Protein AF-0000000084685156 (afdb_homodimer)

Nearest PDB structures (foldseek):
  1cno-assembly1_A  TM=8.140E-01  e=7.158E-06  Marinobacter nauticus
  2zzs-assembly1_A  TM=8.174E-01  e=6.735E-06  Vibrio parahaemolyticus RIMD 2210633
  4o1w-assembly2_B  TM=8.621E-01  e=1.899E-05  Colwellia psychrerythraea 34H
  8uf3-assembly2_B  TM=7.685E-01  e=2.177E-04  Neisseria gonorrhoeae F62
  3vrd-assembly1_A  TM=8.535E-01  e=5.515E-03  Thermochromatium tepidum

Sequence (210 aa):
MKRLLVSLLVLGMAFSVTANAAGDVAAGTIKGQTCLGCHGVENYNNAYPTYHVPRLGGQHAGYLVTAMKAYKNGTRTHATMHGNVADLSEQDMQDIAAYFEQDGKMKRLLVSLLVLGMAFSVTANAAGDVAAGTIKGQTCLGCHGVENYNNAYPTYHVPRLGGQHAGYLVTAMKAYKNGTRTHATMHGNVADLSEQDMQDIAAYFEQDGK

pLDDT: mean 83.8, std 18.33, range [43.16, 98.38]

Radius of gyration: 25.95 Å; Cα contacts (8 Å, |Δi|>4): 256; chains: 2; bounding box: 37×85×117 Å

InterPro domains:
  IPR009056 Cytochrome c-like domain [PF00034] (34-100)
  IPR009056 Cytochrome c-like domain [PS51007] (23-104)
  IPR036909 Cytochrome c-like domain superfamily [G3DSA:1.10.760.10] (26-103)
  IPR036909 Cytochrome c-like domain superfamily [SSF46626] (15-101)
  IPR050597 Cytochrome c Oxidase Subunit [PTHR33751] (9-102)

Secondary structure (DSSP, 8-state):
------------------------HHHHHHHHHHHHHHHTSTT-B-SSS--BPPP-TT--HHHHHHHHHHHHHTSS--HHHHHHHTT--HHHHHHHHHHHHHHT-/------------------------HHHHHHHHHHHHHHHTSTT-EETTTTEEPPP-TT--HHHHHHHHHHHHHTSS--HHHHHHHTT--HHHHHHHHHHHHHHT-

Structure (mmCIF, N/CA/C/O backbone):
data_AF-0000000084685156-model_v1
#
loop_
_entity.id
_entity.type
_entity.pdbx_description
1 polymer 'Periplasmic cytochrome type-c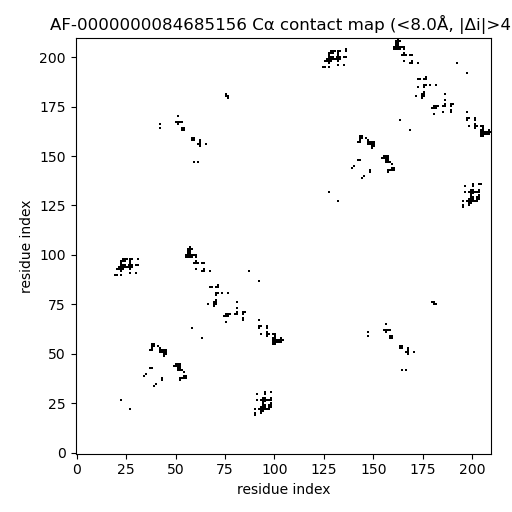 oxidoreductase signal peptide protein'
#
loop_
_atom_site.group_PDB
_atom_site.id
_atom_site.type_symbol
_atom_site.label_atom_id
_atom_site.label_alt_id
_atom_site.label_comp_id
_atom_site.label_asym_id
_atom_site.label_entity_id
_atom_site.label_seq_id
_atom_site.pdbx_PDB_ins_code
_atom_site.Cartn_x
_atom_site.Cartn_y
_atom_site.Cartn_z
_atom_site.occupancy
_atom_site.B_iso_or_equiv
_atom_site.auth_seq_id
_atom_site.auth_comp_id
_atom_site.auth_asym_id
_atom_site.auth_atom_id
_atom_site.pdbx_PDB_model_num
ATOM 1 N 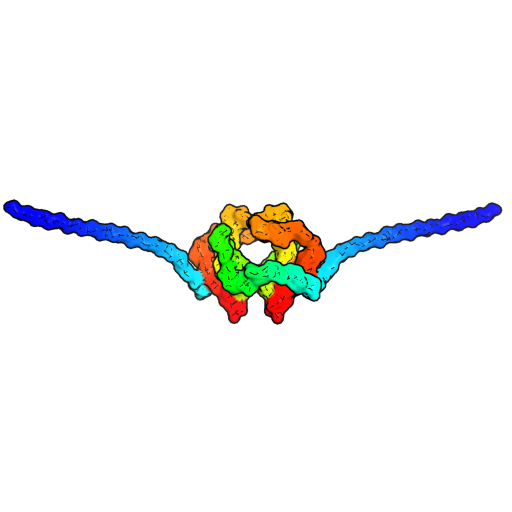N . MET A 1 1 ? 20.109 -42.906 -58.531 1 45.97 1 MET A N 1
ATOM 2 C CA . MET A 1 1 ? 20.469 -41.938 -57.5 1 45.97 1 MET A CA 1
ATOM 3 C C . MET A 1 1 ? 19.25 -41.531 -56.688 1 45.97 1 MET A C 1
ATOM 5 O O . MET A 1 1 ? 18.297 -40.969 -57.219 1 45.97 1 MET A O 1
ATOM 9 N N . LYS A 1 2 ? 18.828 -42.469 -55.719 1 59.66 2 LYS A N 1
ATOM 10 C CA . LYS A 1 2 ? 17.703 -42.281 -54.812 1 59.66 2 LYS A CA 1
ATOM 11 C C . LYS A 1 2 ? 17.859 -41 -54.031 1 59.66 2 LYS A C 1
ATOM 13 O O . LYS A 1 2 ? 18.891 -40.781 -53.375 1 59.66 2 LYS A O 1
ATOM 18 N N . ARG A 1 3 ? 17.328 -39.875 -54.438 1 58.62 3 ARG A N 1
ATOM 19 C CA . ARG A 1 3 ? 17.266 -38.594 -53.719 1 58.62 3 ARG A CA 1
ATOM 20 C C . ARG A 1 3 ? 16.734 -38.812 -52.312 1 58.62 3 ARG A C 1
ATOM 22 O O . ARG A 1 3 ? 15.633 -39.344 -52.125 1 58.62 3 ARG A O 1
ATOM 29 N N . LEU A 1 4 ? 17.609 -39.094 -51.375 1 55.34 4 LEU A N 1
ATOM 30 C CA . LEU A 1 4 ? 17.297 -39.062 -49.938 1 55.34 4 LEU A CA 1
ATOM 31 C C . LEU A 1 4 ? 16.641 -37.75 -49.562 1 55.34 4 LEU A C 1
ATOM 33 O O . LEU A 1 4 ? 17.234 -36.688 -49.75 1 55.34 4 LEU A O 1
ATOM 37 N N . LEU A 1 5 ? 15.359 -37.594 -49.625 1 56.09 5 LEU A N 1
ATOM 38 C CA . LEU A 1 5 ? 14.633 -36.438 -49.094 1 56.09 5 LEU A CA 1
ATOM 39 C C . LEU A 1 5 ? 14.922 -36.25 -47.625 1 56.09 5 LEU A C 1
ATOM 41 O O . LEU A 1 5 ? 14.648 -37.156 -46.812 1 56.09 5 LEU A O 1
ATOM 45 N N . VAL A 1 6 ? 15.977 -35.562 -47.188 1 56.22 6 VAL A N 1
ATOM 46 C CA . VAL A 1 6 ? 16.25 -35.125 -45.812 1 56.22 6 VAL A CA 1
ATOM 47 C C . VAL A 1 6 ? 15.062 -34.344 -45.281 1 56.22 6 VAL A C 1
ATOM 49 O O . VAL A 1 6 ? 14.672 -33.312 -45.844 1 56.22 6 VAL A O 1
ATOM 52 N N . SER A 1 7 ? 14.094 -35 -44.656 1 56.69 7 SER A N 1
ATOM 53 C CA . SER A 1 7 ? 13.047 -34.312 -43.906 1 56.69 7 SER A CA 1
ATOM 54 C C . SER A 1 7 ? 13.633 -33.406 -42.844 1 56.69 7 SER A C 1
ATOM 56 O O . SER A 1 7 ? 14.312 -33.875 -41.938 1 56.69 7 SER A O 1
ATOM 58 N N . LEU A 1 8 ? 13.945 -32.219 -43.156 1 53.84 8 LEU A N 1
ATOM 59 C CA . LEU A 1 8 ? 14.289 -31.188 -42.188 1 53.84 8 LEU A CA 1
ATOM 60 C C . LEU A 1 8 ? 13.211 -31.094 -41.094 1 53.84 8 LEU A C 1
ATOM 62 O O . LEU A 1 8 ? 12.078 -30.688 -41.375 1 53.84 8 LEU A O 1
ATOM 66 N N . LEU A 1 9 ? 13.234 -31.953 -40.125 1 51.5 9 LEU A N 1
ATOM 67 C CA . LEU A 1 9 ? 12.414 -31.797 -38.938 1 51.5 9 LEU A CA 1
ATOM 68 C C . LEU A 1 9 ? 12.688 -30.469 -38.25 1 51.5 9 LEU A C 1
ATOM 70 O O . LEU A 1 9 ? 13.781 -30.234 -37.75 1 51.5 9 LEU A O 1
ATOM 74 N N . VAL A 1 10 ? 12.078 -29.359 -38.719 1 52 10 VAL A N 1
ATOM 75 C CA . VAL A 1 10 ? 12.078 -28.078 -38 1 52 10 VAL A CA 1
ATOM 76 C C . VAL A 1 10 ? 11.531 -28.281 -36.594 1 52 10 VAL A C 1
ATOM 78 O O . VAL A 1 10 ? 10.352 -28.578 -36.406 1 52 10 VAL A O 1
ATOM 81 N N . LEU A 1 11 ? 12.336 -28.672 -35.625 1 50.44 11 LEU A N 1
ATOM 82 C CA . LEU A 1 11 ? 12 -28.625 -34.219 1 50.44 11 LEU A CA 1
ATOM 83 C C . LEU A 1 11 ? 11.578 -27.219 -33.812 1 50.44 11 LEU A C 1
ATOM 85 O O . LEU A 1 11 ? 12.414 -26.312 -33.75 1 50.44 11 LEU A O 1
ATOM 89 N N . GLY A 1 12 ? 10.383 -26.75 -34.156 1 47.69 12 GLY A N 1
ATOM 90 C CA . GLY A 1 12 ? 9.844 -25.516 -33.625 1 47.69 12 GLY A CA 1
ATOM 91 C C . GLY A 1 12 ? 9.969 -25.406 -32.094 1 47.69 12 GLY A C 1
ATOM 92 O O . GLY A 1 12 ? 9.398 -26.219 -31.375 1 47.69 12 GLY A O 1
ATOM 93 N N . MET A 1 13 ? 11.008 -24.953 -31.594 1 47.53 13 MET A N 1
ATOM 94 C CA . MET A 1 13 ? 11.086 -24.578 -30.172 1 47.53 13 MET A CA 1
ATOM 95 C C . MET A 1 13 ? 9.922 -23.656 -29.797 1 47.53 13 MET A C 1
ATOM 97 O O . MET A 1 13 ? 9.812 -22.547 -30.312 1 47.53 13 MET A O 1
ATOM 101 N N . ALA A 1 14 ? 8.766 -24.172 -29.484 1 46.81 14 ALA A N 1
ATOM 102 C CA . ALA A 1 14 ? 7.703 -23.375 -28.875 1 46.81 14 ALA A CA 1
ATOM 103 C C . ALA A 1 14 ? 8.234 -22.547 -27.703 1 46.81 14 ALA A C 1
ATOM 105 O O . ALA A 1 14 ? 8.664 -23.094 -26.688 1 46.81 14 ALA A O 1
ATOM 106 N N . PHE A 1 15 ? 8.82 -21.453 -27.984 1 46.81 15 PHE A N 1
ATOM 107 C CA . PHE A 1 15 ? 9.023 -20.484 -26.906 1 46.81 15 PHE A CA 1
ATOM 108 C C . PHE A 1 15 ? 7.773 -20.344 -26.047 1 46.81 15 PHE A C 1
ATOM 110 O O . PHE A 1 15 ? 6.766 -19.797 -26.5 1 46.81 15 PHE A O 1
ATOM 117 N N . SER A 1 16 ? 7.453 -21.266 -25.203 1 43.16 16 SER A N 1
ATOM 118 C CA . SER A 1 16 ? 6.434 -21 -24.188 1 43.16 16 SER A CA 1
ATOM 119 C C . SER A 1 16 ? 6.621 -19.625 -23.562 1 43.16 16 SER A C 1
ATOM 121 O O . SER A 1 16 ? 7.547 -19.422 -22.781 1 43.16 16 SER A O 1
ATOM 123 N N . VAL A 1 17 ? 6.43 -18.594 -24.328 1 43.31 17 VAL A N 1
ATOM 124 C CA . VAL A 1 17 ? 6.316 -17.344 -23.594 1 43.31 17 VAL A CA 1
ATOM 125 C C . VAL A 1 17 ? 5.52 -17.547 -22.312 1 43.31 17 VAL A C 1
ATOM 127 O O . VAL A 1 17 ? 4.398 -18.062 -22.344 1 43.31 17 VAL A O 1
ATOM 130 N N . THR A 1 18 ? 6.086 -18.094 -21.266 1 45.31 18 THR A N 1
ATOM 131 C CA . THR A 1 18 ? 5.43 -18.094 -19.969 1 45.31 18 THR A CA 1
ATOM 132 C C . THR A 1 18 ? 4.617 -16.828 -19.766 1 45.31 18 THR A C 1
ATOM 134 O O . THR A 1 18 ? 5.18 -15.734 -19.625 1 45.31 18 THR A O 1
ATOM 137 N N . ALA A 1 19 ? 3.719 -16.5 -20.641 1 46.16 19 ALA A N 1
ATOM 138 C CA . ALA A 1 19 ? 2.756 -15.445 -20.328 1 46.16 19 ALA A CA 1
ATOM 139 C C . ALA A 1 19 ? 2.424 -15.43 -18.828 1 46.16 19 ALA A C 1
ATOM 141 O O . ALA A 1 19 ? 2.111 -16.469 -18.25 1 46.16 19 ALA A O 1
ATOM 142 N N . ASN A 1 20 ? 3.143 -14.633 -18.031 1 52.97 20 ASN A N 1
ATOM 143 C CA . ASN A 1 20 ? 2.631 -14.492 -16.672 1 52.97 20 ASN A CA 1
ATOM 144 C C . ASN A 1 20 ? 1.12 -14.703 -16.625 1 52.97 20 ASN A C 1
ATOM 146 O O . ASN A 1 20 ? 0.364 -13.969 -17.266 1 52.97 20 ASN A O 1
ATOM 150 N N . ALA A 1 21 ? 0.642 -15.961 -16.562 1 64.25 21 ALA A N 1
ATOM 151 C CA . ALA A 1 21 ? -0.754 -16.391 -16.531 1 64.25 21 ALA A CA 1
ATOM 152 C C . ALA A 1 21 ? -1.569 -15.516 -15.578 1 64.25 21 ALA A C 1
ATOM 154 O O . ALA A 1 21 ? -1.049 -15.031 -14.57 1 64.25 21 ALA A O 1
ATOM 155 N N . ALA A 1 22 ? -2.654 -14.984 -16.047 1 82.38 22 ALA A N 1
ATOM 156 C CA . ALA A 1 22 ? -3.621 -14.273 -15.203 1 82.38 22 ALA A CA 1
ATOM 157 C C . ALA A 1 22 ? -3.84 -15 -13.883 1 82.38 22 ALA A C 1
ATOM 159 O O . ALA A 1 22 ? -3.754 -16.234 -13.82 1 82.38 22 ALA A O 1
ATOM 160 N N . GLY A 1 23 ? -3.871 -14.336 -12.836 1 92.38 23 GLY A N 1
ATOM 161 C CA . GLY A 1 23 ? -4.094 -14.906 -11.523 1 92.38 23 GLY A CA 1
ATOM 162 C C . GLY A 1 23 ? -5.367 -15.727 -11.438 1 92.38 23 GLY A C 1
ATOM 163 O O . GLY A 1 23 ? -6.387 -15.367 -12.031 1 92.38 23 GLY A O 1
ATOM 164 N N . ASP A 1 24 ? -5.297 -16.828 -10.773 1 95.38 24 ASP A N 1
ATOM 165 C CA . ASP A 1 24 ? -6.438 -17.672 -10.438 1 95.38 24 ASP A CA 1
ATOM 166 C C . ASP A 1 24 ? -7.02 -17.297 -9.078 1 95.38 24 ASP A C 1
ATOM 168 O O . ASP A 1 24 ? -6.438 -17.625 -8.039 1 95.38 24 ASP A O 1
ATOM 172 N N . VAL A 1 25 ? -8.211 -16.766 -9.047 1 95.31 25 VAL A N 1
ATOM 173 C CA . VAL A 1 25 ? -8.828 -16.25 -7.836 1 95.31 25 VAL A CA 1
ATOM 174 C C . VAL A 1 25 ? -9.062 -17.391 -6.844 1 95.31 25 VAL A C 1
ATOM 176 O O . VAL A 1 25 ? -8.836 -17.234 -5.641 1 95.31 25 VAL A O 1
ATOM 179 N N . ALA A 1 26 ? -9.516 -18.531 -7.336 1 94.81 26 ALA A N 1
ATOM 180 C CA . ALA A 1 26 ? -9.781 -19.656 -6.453 1 94.81 26 ALA A CA 1
ATOM 181 C C . ALA A 1 26 ? -8.508 -20.125 -5.762 1 94.81 26 ALA A C 1
ATOM 183 O O . ALA A 1 26 ? -8.5 -20.359 -4.551 1 94.81 26 ALA A O 1
ATOM 184 N N . ALA A 1 27 ? -7.453 -20.25 -6.43 1 95.12 27 ALA A N 1
ATOM 185 C CA . ALA A 1 27 ? -6.164 -20.625 -5.855 1 95.12 27 ALA A CA 1
ATOM 186 C C . ALA A 1 27 ? -5.672 -19.562 -4.883 1 95.12 27 ALA A C 1
ATOM 188 O O . ALA A 1 27 ? -5.098 -19.875 -3.838 1 95.12 27 ALA A O 1
ATOM 189 N N . GLY A 1 28 ? -5.871 -18.328 -5.262 1 95.88 28 GLY A N 1
ATOM 190 C CA . GLY A 1 28 ? -5.469 -17.219 -4.414 1 95.88 28 GLY A CA 1
ATOM 191 C C . GLY A 1 28 ? -6.207 -17.188 -3.092 1 95.88 28 GLY A C 1
ATOM 192 O O . GLY A 1 28 ? -5.652 -16.75 -2.078 1 95.88 28 GLY A O 1
ATOM 193 N N . THR A 1 29 ? -7.465 -17.531 -3.135 1 94.12 29 THR A N 1
ATOM 194 C CA . THR A 1 29 ? -8.266 -17.547 -1.916 1 94.12 29 THR A CA 1
ATOM 195 C C . THR A 1 29 ? -7.652 -18.484 -0.877 1 94.12 29 THR A C 1
ATOM 197 O O . THR A 1 29 ? -7.582 -18.141 0.306 1 94.12 29 THR A O 1
ATOM 200 N N . ILE A 1 30 ? -7.145 -19.547 -1.254 1 93.31 30 ILE A N 1
ATOM 201 C CA . ILE A 1 30 ? -6.559 -20.531 -0.353 1 93.31 30 ILE A CA 1
ATOM 202 C C . ILE A 1 30 ? -5.262 -19.984 0.24 1 93.31 30 ILE A C 1
ATOM 204 O O . ILE A 1 30 ? -5.098 -19.953 1.462 1 93.31 30 ILE A O 1
ATOM 208 N N . LYS A 1 31 ? -4.406 -19.5 -0.623 1 91.06 31 LYS A N 1
ATOM 209 C CA . LYS A 1 31 ? -3.105 -19 -0.186 1 91.06 31 LYS A CA 1
ATOM 210 C C . LYS A 1 31 ? -3.244 -17.656 0.52 1 91.06 31 LYS A C 1
ATOM 212 O O . LYS A 1 31 ? -2.422 -17.297 1.368 1 91.06 31 LYS A O 1
ATOM 217 N N . GLY A 1 32 ? -4.273 -16.891 0.171 1 92 32 GLY A N 1
ATOM 218 C CA . GLY A 1 32 ? -4.516 -15.562 0.702 1 92 32 GLY A CA 1
ATOM 219 C C . GLY A 1 32 ? -5.004 -15.57 2.139 1 92 32 GLY A C 1
ATOM 220 O O . GLY A 1 32 ? -4.938 -14.555 2.828 1 92 32 GLY A O 1
ATOM 221 N N . GLN A 1 33 ? -5.438 -16.734 2.666 1 92.25 33 GLN A N 1
ATOM 222 C CA . GLN A 1 33 ? -5.977 -16.812 4.02 1 92.25 33 GLN A CA 1
ATOM 223 C C . GLN A 1 33 ? -4.93 -16.422 5.055 1 92.25 33 GLN A C 1
ATOM 225 O O . GLN A 1 33 ? -5.25 -15.758 6.047 1 92.25 33 GLN A O 1
ATOM 230 N N . THR A 1 34 ? -3.662 -16.766 4.871 1 93 34 THR A N 1
ATOM 231 C CA . THR A 1 34 ? -2.578 -16.422 5.785 1 93 34 THR A CA 1
ATOM 232 C C . THR A 1 34 ? -2.4 -14.914 5.875 1 93 34 THR A C 1
ATOM 234 O O . THR A 1 34 ? -2.008 -14.391 6.922 1 93 34 THR A O 1
ATOM 237 N N . CYS A 1 35 ? -2.703 -14.234 4.828 1 96.62 35 CYS A N 1
ATOM 238 C CA . CYS A 1 35 ? -2.523 -12.789 4.758 1 96.62 35 CYS A CA 1
ATOM 239 C C . CYS A 1 35 ? -3.6 -12.062 5.562 1 96.62 35 CYS A C 1
ATOM 241 O O . CYS A 1 35 ? -3.363 -10.977 6.078 1 96.62 35 CYS A O 1
ATOM 243 N N . LEU A 1 36 ? -4.758 -12.695 5.766 1 94.38 36 LEU A N 1
ATOM 244 C CA . LEU A 1 36 ? -5.926 -12.047 6.352 1 94.38 36 LEU A CA 1
ATOM 245 C C . LEU A 1 36 ? -5.777 -11.914 7.863 1 94.38 36 LEU A C 1
ATOM 247 O O . LEU A 1 36 ? -6.488 -11.133 8.5 1 94.38 36 LEU A O 1
ATOM 251 N N . GLY A 1 37 ? -4.91 -12.664 8.367 1 91.31 37 GLY A N 1
ATOM 252 C CA . GLY A 1 37 ? -4.68 -12.539 9.797 1 91.31 37 GLY A CA 1
ATOM 253 C C . GLY A 1 37 ? -4.234 -11.148 10.211 1 91.31 37 GLY A C 1
ATOM 254 O O . GLY A 1 37 ? -4.586 -10.68 11.297 1 91.31 37 GLY A O 1
ATOM 255 N N . CYS A 1 38 ? -3.578 -10.484 9.328 1 93.88 38 CYS A N 1
ATOM 256 C CA . CYS A 1 38 ? -3.119 -9.133 9.625 1 93.88 38 CYS A CA 1
ATOM 257 C C . CYS A 1 38 ? -3.812 -8.109 8.727 1 93.88 38 CYS A C 1
ATOM 259 O O . CYS A 1 38 ? -4.293 -7.082 9.195 1 93.88 38 CYS A O 1
ATOM 261 N N . HIS A 1 39 ? -3.865 -8.367 7.504 1 95.31 39 HIS A N 1
ATOM 262 C CA . HIS A 1 39 ? -4.375 -7.414 6.527 1 95.31 39 HIS A CA 1
ATOM 263 C C . HIS A 1 39 ? -5.898 -7.375 6.539 1 95.31 39 HIS A C 1
ATOM 265 O O . HIS A 1 39 ? -6.508 -6.449 5.996 1 95.31 39 HIS A O 1
ATOM 271 N N . GLY A 1 40 ? -6.559 -8.391 7.137 1 91.88 40 GLY A N 1
ATOM 272 C CA . GLY A 1 40 ? -8.008 -8.477 7.184 1 91.88 40 GLY A CA 1
ATOM 273 C C . GLY A 1 40 ? -8.602 -7.816 8.414 1 91.88 40 GLY A C 1
ATOM 274 O O . GLY A 1 40 ? -9.82 -7.758 8.57 1 91.88 40 GLY A O 1
ATOM 275 N N . VAL A 1 41 ? -7.695 -7.281 9.266 1 90 41 VAL A N 1
ATOM 276 C CA . VAL A 1 41 ? -8.141 -6.645 10.5 1 90 41 VAL A CA 1
ATOM 277 C C . VAL A 1 41 ? -8.062 -5.129 10.359 1 90 41 VAL A C 1
ATOM 279 O O . VAL A 1 41 ? -7.004 -4.578 10.047 1 90 41 VAL A O 1
ATOM 282 N N . GLU A 1 42 ? -9.195 -4.492 10.539 1 88.94 42 GLU A N 1
ATOM 283 C CA . GLU A 1 42 ? -9.266 -3.043 10.383 1 88.94 42 GLU A CA 1
ATOM 284 C C . GLU A 1 42 ? -8.328 -2.334 11.344 1 88.94 42 GLU A C 1
ATOM 286 O O . GLU A 1 42 ? -8.336 -2.611 12.547 1 88.94 42 GLU A O 1
ATOM 291 N N . ASN A 1 43 ? -7.461 -1.439 10.711 1 87.06 43 ASN A N 1
ATOM 292 C CA . ASN A 1 43 ? -6.551 -0.575 11.453 1 87.06 43 ASN A CA 1
ATOM 293 C C . ASN A 1 43 ? -5.629 -1.382 12.359 1 87.06 43 ASN A C 1
ATOM 295 O O . ASN A 1 43 ? -5.332 -0.962 13.484 1 87.06 43 ASN A O 1
ATOM 299 N N . TYR A 1 44 ? -5.266 -2.51 11.844 1 88 44 TYR A N 1
ATOM 300 C CA . TYR A 1 44 ? -4.379 -3.369 12.617 1 88 44 TYR A CA 1
ATOM 301 C C . TYR A 1 44 ? -2.959 -2.812 12.641 1 88 44 TYR A C 1
ATOM 303 O O . TYR A 1 44 ? -2.457 -2.344 11.617 1 88 44 TYR A O 1
ATOM 311 N N . ASN A 1 45 ? -2.344 -2.738 13.812 1 86.69 45 ASN A N 1
ATOM 312 C CA . ASN A 1 45 ? -0.927 -2.457 14.023 1 86.69 45 ASN A CA 1
ATOM 313 C C . ASN A 1 45 ? -0.254 -3.547 14.852 1 86.69 45 ASN A C 1
ATOM 315 O O . ASN A 1 45 ? -0.832 -4.039 15.82 1 86.69 45 ASN A O 1
ATOM 319 N N . ASN A 1 46 ? 0.868 -3.947 14.219 1 75.06 46 ASN A N 1
ATOM 320 C CA . ASN A 1 46 ? 1.617 -4.891 15.047 1 75.06 46 ASN A CA 1
ATOM 321 C C . ASN A 1 46 ? 2.229 -4.207 16.266 1 75.06 46 ASN A C 1
ATOM 323 O O . ASN A 1 46 ? 2.447 -2.994 16.25 1 75.06 46 ASN A O 1
ATOM 327 N N . ALA A 1 47 ? 2.205 -4.797 17.469 1 64.25 47 ALA A N 1
ATOM 328 C CA . ALA A 1 47 ? 2.629 -4.215 18.734 1 64.25 47 ALA A CA 1
ATOM 329 C C . ALA A 1 47 ? 4.109 -3.852 18.703 1 64.25 47 ALA A C 1
ATOM 331 O O . ALA A 1 47 ? 4.5 -2.762 19.125 1 64.25 47 ALA A O 1
ATOM 332 N N . TYR A 1 48 ? 5.117 -4.613 18.438 1 65.62 48 TYR A N 1
ATOM 333 C CA . TYR A 1 48 ? 6.547 -4.348 18.531 1 65.62 48 TYR A CA 1
ATOM 334 C C . TYR A 1 48 ? 7.285 -4.922 17.328 1 65.62 48 TYR A C 1
ATOM 336 O O . TYR A 1 48 ? 7.184 -6.113 17.031 1 65.62 48 TYR A O 1
ATOM 344 N N . PRO A 1 49 ? 7.945 -4.098 16.641 1 64.44 49 PRO A N 1
ATOM 345 C CA . PRO A 1 49 ? 7.73 -2.678 16.359 1 64.44 49 PRO A CA 1
ATOM 346 C C . PRO A 1 49 ? 6.367 -2.398 15.727 1 64.44 49 PRO A C 1
ATOM 348 O O . PRO A 1 49 ? 5.738 -3.309 15.18 1 64.44 49 PRO A O 1
ATOM 351 N N . THR A 1 50 ? 5.855 -1.187 15.875 1 73.31 50 THR A N 1
ATOM 352 C CA . THR A 1 50 ? 4.52 -0.843 15.391 1 73.31 50 THR A CA 1
ATOM 353 C C . THR A 1 50 ? 4.52 -0.684 13.875 1 73.31 50 THR A C 1
ATOM 355 O O . THR A 1 50 ? 5.23 0.164 13.328 1 73.31 50 THR A O 1
ATOM 358 N N . TYR A 1 51 ? 3.939 -1.704 13.305 1 81.38 51 TYR A N 1
ATOM 359 C CA . TYR A 1 51 ? 3.713 -1.575 11.867 1 81.38 51 TYR A CA 1
ATOM 360 C C . TYR A 1 51 ? 2.232 -1.373 11.562 1 81.38 51 TYR A C 1
ATOM 362 O O . TYR A 1 51 ? 1.388 -2.145 12.023 1 81.38 51 TYR A O 1
ATOM 370 N N . HIS A 1 52 ? 1.915 -0.315 10.914 1 91.06 52 HIS A N 1
ATOM 371 C CA . HIS A 1 52 ? 0.568 -0.157 10.383 1 91.06 52 HIS A CA 1
ATOM 372 C C . HIS A 1 52 ? 0.354 -1.043 9.156 1 91.06 52 HIS A C 1
ATOM 374 O O . HIS A 1 52 ? 1.007 -0.855 8.125 1 91.06 52 HIS A O 1
ATOM 380 N N . VAL A 1 53 ? -0.557 -1.979 9.375 1 95.31 53 VAL A N 1
ATOM 381 C CA . VAL A 1 53 ? -0.807 -2.955 8.32 1 95.31 53 VAL A CA 1
ATOM 382 C C . VAL A 1 53 ? -1.819 -2.395 7.324 1 95.31 53 VAL A C 1
ATOM 384 O O . VAL A 1 53 ? -2.9 -1.946 7.715 1 95.31 53 VAL A O 1
ATOM 387 N N . PRO A 1 54 ? -1.435 -2.396 6.004 1 96.38 54 PRO A N 1
ATOM 388 C CA . PRO A 1 54 ? -2.344 -1.803 5.02 1 96.38 54 PRO A CA 1
ATOM 389 C C . PRO A 1 54 ? -3.533 -2.703 4.695 1 96.38 54 PRO A C 1
ATOM 391 O O . PRO A 1 54 ? -3.445 -3.926 4.836 1 96.38 54 PRO A O 1
ATOM 394 N N . ARG A 1 55 ? -4.594 -2.07 4.254 1 95.19 55 ARG A N 1
ATOM 395 C CA . ARG A 1 55 ? -5.703 -2.762 3.598 1 95.19 55 ARG A CA 1
ATOM 396 C C . ARG A 1 55 ? -5.301 -3.25 2.211 1 95.19 55 ARG A C 1
ATOM 398 O O . ARG A 1 55 ? -4.695 -2.506 1.437 1 95.19 55 ARG A O 1
ATOM 405 N N . LEU A 1 56 ? -5.719 -4.5 1.913 1 96.81 56 LEU A N 1
ATOM 406 C CA . LEU A 1 56 ? -5.348 -5.027 0.604 1 96.81 56 LEU A CA 1
ATOM 407 C C . LEU A 1 56 ? -6.566 -5.129 -0.307 1 96.81 56 LEU A C 1
ATOM 409 O O . LEU A 1 56 ? -6.43 -5.156 -1.532 1 96.81 56 LEU A O 1
ATOM 413 N N . GLY A 1 57 ? -7.742 -5.289 0.384 1 94.06 57 GLY A N 1
ATOM 414 C CA . GLY A 1 57 ? -8.938 -5.48 -0.42 1 94.06 57 GLY A CA 1
ATOM 415 C C . GLY A 1 57 ? -9.18 -4.359 -1.412 1 94.06 57 GLY A C 1
ATOM 416 O O . GLY A 1 57 ? -9.203 -3.188 -1.037 1 94.06 57 GLY A O 1
ATOM 417 N N . GLY A 1 58 ? -9.352 -4.742 -2.727 1 93.44 58 GLY A N 1
ATOM 418 C CA . GLY A 1 58 ? -9.648 -3.771 -3.768 1 93.44 58 GLY A CA 1
ATOM 419 C C . GLY A 1 58 ? -8.414 -3.143 -4.375 1 93.44 58 GLY A C 1
ATOM 420 O O . GLY A 1 58 ? -8.508 -2.322 -5.289 1 93.44 58 GLY A O 1
ATOM 421 N N . GLN A 1 59 ? -7.332 -3.494 -3.959 1 95.75 59 GLN A N 1
ATOM 422 C CA . GLN A 1 59 ? -6.082 -2.969 -4.5 1 95.75 59 GLN A CA 1
ATOM 423 C C . GLN A 1 59 ? -5.812 -3.525 -5.895 1 95.75 59 GLN A C 1
ATOM 425 O O . GLN A 1 59 ? -6.348 -4.574 -6.266 1 95.75 59 GLN A O 1
ATOM 430 N N . HIS A 1 60 ? -5.047 -2.822 -6.59 1 95.12 60 HIS A N 1
ATOM 431 C CA . HIS A 1 60 ? -4.684 -3.273 -7.93 1 95.12 60 HIS A CA 1
ATOM 432 C C . HIS A 1 60 ? -3.781 -4.504 -7.871 1 95.12 60 HIS A C 1
ATOM 434 O O . HIS A 1 60 ? -2.797 -4.52 -7.129 1 95.12 60 HIS A O 1
ATOM 440 N N . ALA A 1 61 ? -4.117 -5.492 -8.688 1 94.88 61 ALA A N 1
ATOM 441 C CA . ALA A 1 61 ? -3.334 -6.727 -8.711 1 94.88 61 ALA A CA 1
ATOM 442 C C . ALA A 1 61 ? -1.879 -6.449 -9.07 1 94.88 61 ALA A C 1
ATOM 444 O O . ALA A 1 61 ? -0.963 -7 -8.461 1 94.88 61 ALA A O 1
ATOM 445 N N . GLY A 1 62 ? -1.691 -5.594 -10.031 1 93.62 62 GLY A N 1
ATOM 446 C CA . GLY A 1 62 ? -0.33 -5.285 -10.438 1 93.62 62 GLY A CA 1
ATOM 447 C C . GLY A 1 62 ? 0.513 -4.707 -9.312 1 93.62 62 GLY A C 1
ATOM 448 O O . GLY A 1 62 ? 1.675 -5.082 -9.148 1 93.62 62 GLY A O 1
ATOM 449 N N . TYR A 1 63 ? -0.003 -3.848 -8.555 1 95.19 63 TYR A N 1
ATOM 450 C CA . TYR A 1 63 ? 0.717 -3.281 -7.422 1 95.19 63 TYR A CA 1
ATOM 451 C C . TYR A 1 63 ? 1.042 -4.355 -6.391 1 95.19 63 TYR A C 1
ATOM 453 O O . TYR A 1 63 ? 2.148 -4.391 -5.848 1 95.19 63 TYR A O 1
ATOM 461 N N . LEU A 1 64 ? 0.053 -5.16 -6.133 1 97 64 LEU A N 1
ATOM 462 C CA . LEU A 1 64 ? 0.246 -6.195 -5.125 1 97 64 LEU A CA 1
ATOM 463 C C . LEU A 1 64 ? 1.365 -7.148 -5.527 1 97 64 LEU A C 1
ATOM 465 O O . LEU A 1 64 ? 2.199 -7.523 -4.699 1 97 64 LEU A O 1
ATOM 469 N N . VAL A 1 65 ? 1.399 -7.535 -6.746 1 96.81 65 VAL A N 1
ATOM 470 C CA . VAL A 1 65 ? 2.461 -8.406 -7.23 1 96.81 65 VAL A CA 1
ATOM 471 C C . VAL A 1 65 ? 3.812 -7.707 -7.094 1 96.81 65 VAL A C 1
ATOM 473 O O . VAL A 1 65 ? 4.773 -8.289 -6.59 1 96.81 65 VAL A O 1
ATOM 476 N N . THR A 1 66 ? 3.85 -6.484 -7.496 1 95.56 66 THR A N 1
ATOM 477 C CA . THR A 1 66 ? 5.086 -5.719 -7.414 1 95.56 66 THR A CA 1
ATOM 478 C C . THR A 1 66 ? 5.551 -5.598 -5.965 1 95.56 66 THR A C 1
ATOM 480 O O . THR A 1 66 ? 6.738 -5.762 -5.672 1 95.56 66 THR A O 1
ATOM 483 N N . ALA A 1 67 ? 4.633 -5.316 -5.113 1 97.12 67 ALA A N 1
ATOM 484 C CA . ALA A 1 67 ? 4.977 -5.18 -3.699 1 97.12 67 ALA A CA 1
ATOM 485 C C . ALA A 1 67 ? 5.52 -6.496 -3.141 1 97.12 67 ALA A C 1
ATOM 487 O O . ALA A 1 67 ? 6.539 -6.508 -2.449 1 97.12 67 ALA A O 1
ATOM 488 N N . MET A 1 68 ? 4.891 -7.613 -3.41 1 97.94 68 MET A N 1
ATOM 489 C CA . MET A 1 68 ? 5.34 -8.914 -2.912 1 97.94 68 MET A CA 1
ATOM 490 C C . MET A 1 68 ? 6.719 -9.258 -3.463 1 97.94 68 MET A C 1
ATOM 492 O O . MET A 1 68 ? 7.574 -9.766 -2.734 1 97.94 68 MET A O 1
ATOM 496 N N . LYS A 1 69 ? 6.957 -8.953 -4.676 1 97.69 69 LYS A N 1
ATOM 497 C CA . LYS A 1 69 ? 8.273 -9.188 -5.266 1 97.69 69 LYS A CA 1
ATOM 498 C C . LYS A 1 69 ? 9.344 -8.336 -4.594 1 97.69 69 LYS A C 1
ATOM 500 O O . LYS A 1 69 ? 10.461 -8.805 -4.359 1 97.69 69 LYS A O 1
ATOM 505 N N . ALA A 1 70 ? 9.016 -7.129 -4.332 1 97.06 70 ALA A N 1
ATOM 506 C CA . ALA A 1 70 ? 9.961 -6.223 -3.688 1 97.06 70 ALA A CA 1
ATOM 507 C C . ALA A 1 70 ? 10.312 -6.711 -2.285 1 97.06 70 ALA A C 1
ATOM 509 O O . ALA A 1 70 ? 11.477 -6.641 -1.871 1 97.06 70 ALA A O 1
ATOM 510 N N . TYR A 1 71 ? 9.32 -7.141 -1.561 1 97.5 71 TYR A N 1
ATOM 511 C CA . TYR A 1 71 ? 9.602 -7.727 -0.256 1 97.5 71 TYR A CA 1
ATOM 512 C C . TYR A 1 71 ? 10.484 -8.961 -0.394 1 97.5 71 TYR A C 1
ATOM 514 O O . TYR A 1 71 ? 11.414 -9.156 0.394 1 97.5 71 TYR A O 1
ATOM 522 N N . LYS A 1 72 ? 10.211 -9.781 -1.326 1 98.31 72 LYS A N 1
ATOM 523 C CA . LYS A 1 72 ? 10.945 -11.023 -1.527 1 98.31 72 LYS A CA 1
ATOM 524 C C . LYS A 1 72 ? 12.398 -10.75 -1.898 1 98.31 72 LYS A C 1
ATOM 526 O O . LYS A 1 72 ? 13.312 -11.414 -1.399 1 98.31 72 LYS A O 1
ATOM 531 N N . ASN A 1 73 ? 12.602 -9.789 -2.703 1 97.56 73 ASN A N 1
ATOM 532 C CA . ASN A 1 73 ? 13.961 -9.547 -3.193 1 97.56 73 ASN A CA 1
ATOM 533 C C . ASN A 1 73 ? 14.695 -8.531 -2.332 1 97.56 73 ASN A C 1
ATOM 535 O O . ASN A 1 73 ? 15.867 -8.227 -2.582 1 97.56 73 ASN A O 1
ATOM 539 N N . GLY A 1 74 ? 14 -7.891 -1.366 1 96.5 74 GLY A N 1
ATOM 540 C CA . GLY A 1 74 ? 14.641 -7.055 -0.368 1 96.5 74 GLY A CA 1
ATOM 541 C C . GLY A 1 74 ? 14.703 -5.59 -0.769 1 96.5 74 GLY A C 1
ATOM 542 O O . GLY A 1 74 ? 15.234 -4.762 -0.027 1 96.5 74 GLY A O 1
ATOM 543 N N . THR A 1 75 ? 14.117 -5.188 -1.882 1 95.62 75 THR A N 1
ATOM 544 C CA . THR A 1 75 ? 14.125 -3.787 -2.287 1 95.62 75 THR A CA 1
ATOM 545 C C . THR A 1 75 ? 13.117 -2.982 -1.467 1 95.62 75 THR A C 1
ATOM 547 O O . THR A 1 75 ? 13.219 -1.755 -1.39 1 95.62 75 THR A O 1
ATOM 550 N N . ARG A 1 76 ? 12.172 -3.639 -0.986 1 95.31 76 ARG A N 1
ATOM 551 C CA . ARG A 1 76 ? 11.352 -3.111 0.095 1 95.31 76 ARG A CA 1
ATOM 552 C C . ARG A 1 76 ? 11.516 -3.941 1.364 1 95.31 76 ARG A C 1
ATOM 554 O O . ARG A 1 76 ? 11.227 -5.141 1.369 1 95.31 76 ARG A O 1
ATOM 561 N N . THR A 1 77 ? 11.875 -3.25 2.379 1 94.25 77 THR A N 1
ATOM 562 C CA . THR A 1 77 ? 12.312 -4.02 3.537 1 94.25 77 THR A CA 1
ATOM 563 C C . THR A 1 77 ? 11.25 -4.004 4.633 1 94.25 77 THR A C 1
ATOM 565 O O . THR A 1 77 ? 10.742 -2.938 4.996 1 94.25 77 THR A O 1
ATOM 568 N N . HIS A 1 78 ? 10.938 -5.148 5.004 1 93.56 78 HIS A N 1
ATOM 569 C CA . HIS A 1 78 ? 10.07 -5.43 6.141 1 93.56 78 HIS A CA 1
ATOM 570 C C . HIS A 1 78 ? 10.164 -6.895 6.555 1 93.56 78 HIS A C 1
ATOM 572 O O . HIS A 1 78 ? 9.734 -7.781 5.816 1 93.56 78 HIS A O 1
ATOM 578 N N . ALA A 1 79 ? 10.648 -7.16 7.742 1 92.12 79 ALA A N 1
ATOM 579 C CA . ALA A 1 79 ? 11.008 -8.516 8.141 1 92.12 79 ALA A CA 1
ATOM 580 C C . ALA A 1 79 ? 9.797 -9.445 8.055 1 92.12 79 ALA A C 1
ATOM 582 O O . ALA A 1 79 ? 9.883 -10.539 7.477 1 92.12 79 ALA A O 1
ATOM 583 N N . THR A 1 80 ? 8.703 -9.055 8.594 1 93 80 THR A N 1
ATOM 584 C CA . THR A 1 80 ? 7.52 -9.906 8.625 1 93 80 THR A CA 1
ATOM 585 C C . THR A 1 80 ? 7.027 -10.203 7.211 1 93 80 THR A C 1
ATOM 587 O O . THR A 1 80 ? 6.715 -11.344 6.883 1 93 80 THR A O 1
ATOM 590 N N . MET A 1 81 ? 6.988 -9.18 6.348 1 96.12 81 MET A N 1
ATOM 591 C CA . MET A 1 81 ? 6.492 -9.406 4.992 1 96.12 81 MET A CA 1
ATOM 592 C C . MET A 1 81 ? 7.473 -10.258 4.191 1 96.12 81 MET A C 1
ATOM 594 O O . MET A 1 81 ? 7.059 -11.055 3.352 1 96.12 81 MET A O 1
ATOM 598 N N . HIS A 1 82 ? 8.781 -10.062 4.48 1 96.75 82 HIS A N 1
ATOM 599 C CA . HIS A 1 82 ? 9.734 -10.945 3.826 1 96.75 82 HIS A CA 1
ATOM 600 C C . HIS A 1 82 ? 9.445 -12.414 4.145 1 96.75 82 HIS A C 1
ATOM 602 O O . HIS A 1 82 ? 9.406 -13.25 3.24 1 96.75 82 HIS A O 1
ATOM 608 N N . GLY A 1 83 ? 9.211 -12.703 5.398 1 95.81 83 GLY A N 1
ATOM 609 C CA . GLY A 1 83 ? 8.898 -14.07 5.805 1 95.81 83 GLY A CA 1
ATOM 610 C C . GLY A 1 83 ? 7.641 -14.609 5.16 1 95.81 83 GLY A C 1
ATOM 611 O O . GLY A 1 83 ? 7.582 -15.789 4.801 1 95.81 83 GLY A O 1
ATOM 612 N N . ASN A 1 84 ? 6.68 -13.766 4.953 1 96.5 84 ASN A N 1
ATOM 613 C CA . ASN A 1 84 ? 5.383 -14.188 4.438 1 96.5 84 ASN A CA 1
ATOM 614 C C . ASN A 1 84 ? 5.445 -14.477 2.939 1 96.5 84 ASN A C 1
ATOM 616 O O . ASN A 1 84 ? 4.648 -15.258 2.42 1 96.5 84 ASN A O 1
ATOM 620 N N . VAL A 1 85 ? 6.441 -13.844 2.225 1 98.25 85 VAL A N 1
ATOM 621 C CA . VAL A 1 85 ? 6.379 -13.969 0.772 1 98.25 85 VAL A CA 1
ATOM 622 C C . VAL A 1 85 ? 7.574 -14.781 0.273 1 98.25 85 VAL A C 1
ATOM 624 O O . VAL A 1 85 ? 7.676 -15.078 -0.92 1 98.25 85 VAL A O 1
ATOM 627 N N . ALA A 1 86 ? 8.492 -15.219 1.105 1 97.88 86 ALA A N 1
ATOM 628 C CA . ALA A 1 86 ? 9.781 -15.797 0.742 1 97.88 86 ALA A CA 1
ATOM 629 C C . ALA A 1 86 ? 9.594 -17.031 -0.135 1 97.88 86 ALA A C 1
ATOM 631 O O . ALA A 1 86 ? 10.336 -17.234 -1.1 1 97.88 86 ALA A O 1
ATOM 632 N N . ASP A 1 87 ? 8.578 -17.812 0.101 1 97.44 87 ASP A N 1
ATOM 633 C CA . ASP A 1 87 ? 8.438 -19.094 -0.578 1 97.44 87 ASP A CA 1
ATOM 634 C C . ASP A 1 87 ? 7.398 -19.016 -1.691 1 97.44 87 ASP A C 1
ATOM 636 O O . ASP A 1 87 ? 7.129 -20.016 -2.369 1 97.44 87 ASP A O 1
ATOM 640 N N . LEU A 1 88 ? 6.875 -17.938 -1.906 1 97.75 88 LEU A N 1
ATOM 641 C CA . LEU A 1 88 ? 5.836 -17.812 -2.924 1 97.75 88 LEU A CA 1
ATOM 642 C C . LEU A 1 88 ? 6.441 -17.812 -4.324 1 97.75 88 LEU A C 1
ATOM 644 O O . LEU A 1 88 ? 7.465 -17.172 -4.562 1 97.75 88 LEU A O 1
ATOM 648 N N . SER A 1 89 ? 5.812 -18.547 -5.238 1 97.56 89 SER A N 1
ATOM 649 C CA . SER A 1 89 ? 6.145 -18.438 -6.656 1 97.56 89 SER A CA 1
ATOM 650 C C . SER A 1 89 ? 5.504 -17.203 -7.277 1 97.56 89 SER A C 1
ATOM 652 O O . SER A 1 89 ? 4.652 -16.562 -6.656 1 97.56 89 SER A O 1
ATOM 654 N N . GLU A 1 90 ? 5.965 -16.922 -8.438 1 97 90 GLU A N 1
ATOM 655 C CA . GLU A 1 90 ? 5.332 -15.812 -9.148 1 97 90 GLU A CA 1
ATOM 656 C C . GLU A 1 90 ? 3.85 -16.078 -9.391 1 97 90 GLU A C 1
ATOM 658 O O . GLU A 1 90 ? 3.02 -15.18 -9.289 1 97 90 GLU A O 1
ATOM 663 N N . GLN A 1 91 ? 3.523 -17.312 -9.758 1 97.31 91 GLN A N 1
ATOM 664 C CA . GLN A 1 91 ? 2.117 -17.656 -9.945 1 97.31 91 GLN A CA 1
ATOM 665 C C . GLN A 1 91 ? 1.337 -17.5 -8.641 1 97.31 91 GLN A C 1
ATOM 667 O O . GLN A 1 91 ? 0.194 -17.031 -8.648 1 97.31 91 GLN A O 1
ATOM 672 N N . ASP A 1 92 ? 1.932 -17.891 -7.523 1 97.81 92 ASP A N 1
ATOM 673 C CA . ASP A 1 92 ? 1.282 -17.688 -6.23 1 97.81 92 ASP A CA 1
ATOM 674 C C . ASP A 1 92 ? 0.953 -16.219 -6.012 1 97.81 92 ASP A C 1
ATOM 676 O O . ASP A 1 92 ? -0.148 -15.875 -5.57 1 97.81 92 ASP A O 1
ATOM 680 N N . MET A 1 93 ? 1.886 -15.414 -6.32 1 98.25 93 MET A N 1
ATOM 681 C CA . MET A 1 93 ? 1.709 -13.977 -6.129 1 98.25 93 MET A CA 1
ATOM 682 C C . MET A 1 93 ? 0.592 -13.445 -7.016 1 98.25 93 MET A C 1
ATOM 684 O O . MET A 1 93 ? -0.219 -12.625 -6.578 1 98.25 93 MET A O 1
ATOM 688 N N . GLN A 1 94 ? 0.558 -13.93 -8.211 1 97.75 94 GLN A N 1
ATOM 689 C CA . GLN A 1 94 ? -0.508 -13.523 -9.125 1 97.75 94 GLN A CA 1
ATOM 690 C C . GLN A 1 94 ? -1.871 -13.992 -8.617 1 97.75 94 GLN A C 1
ATOM 692 O O . GLN A 1 94 ? -2.85 -13.242 -8.672 1 97.75 94 GLN A O 1
ATOM 697 N N . ASP A 1 95 ? -1.974 -15.141 -8.164 1 98 95 ASP A N 1
ATOM 698 C CA . ASP A 1 95 ? -3.223 -15.695 -7.648 1 98 95 ASP A CA 1
ATOM 699 C C . ASP A 1 95 ? -3.715 -14.898 -6.441 1 98 95 ASP A C 1
ATOM 701 O O . ASP A 1 95 ? -4.883 -14.508 -6.383 1 98 95 ASP A O 1
ATOM 705 N N . ILE A 1 96 ? -2.781 -14.688 -5.484 1 97.62 96 ILE A N 1
ATOM 706 C CA . ILE A 1 96 ? -3.105 -13.938 -4.273 1 97.62 96 ILE A CA 1
ATOM 707 C C . ILE A 1 96 ? -3.559 -12.523 -4.645 1 97.62 96 ILE A C 1
ATOM 709 O O . ILE A 1 96 ? -4.547 -12.023 -4.105 1 97.62 96 ILE A O 1
ATOM 713 N N . ALA A 1 97 ? -2.832 -11.938 -5.578 1 97.38 97 ALA A N 1
ATOM 714 C CA . ALA A 1 97 ? -3.156 -10.578 -6.008 1 97.38 97 ALA A CA 1
ATOM 715 C C . ALA A 1 97 ? -4.539 -10.523 -6.648 1 97.38 97 ALA A C 1
ATOM 717 O O . ALA A 1 97 ? -5.309 -9.594 -6.398 1 97.38 97 ALA A O 1
ATOM 718 N N . ALA A 1 98 ? -4.895 -11.438 -7.406 1 96.5 98 ALA A N 1
ATOM 719 C CA . ALA A 1 98 ? -6.203 -11.5 -8.047 1 96.5 98 ALA A CA 1
ATOM 720 C C . ALA A 1 98 ? -7.32 -11.594 -7.012 1 96.5 98 ALA A C 1
ATOM 722 O O . ALA A 1 98 ? -8.359 -10.945 -7.145 1 96.5 98 ALA A O 1
ATOM 723 N N . TYR A 1 99 ? -7.105 -12.367 -6.047 1 96.38 99 TYR A N 1
ATOM 724 C CA . TYR A 1 99 ? -8.078 -12.516 -4.965 1 96.38 99 TYR A CA 1
ATOM 725 C C . TYR A 1 99 ? -8.344 -11.172 -4.289 1 96.38 99 TYR A C 1
ATOM 727 O O . TYR A 1 99 ? -9.5 -10.758 -4.168 1 96.38 99 TYR A O 1
ATOM 735 N N . PHE A 1 100 ? -7.316 -10.453 -3.926 1 96.62 100 PHE A N 1
ATOM 736 C CA . PHE A 1 100 ? -7.488 -9.211 -3.176 1 96.62 100 PHE A CA 1
ATOM 737 C C . PHE A 1 100 ? -8.047 -8.117 -4.07 1 96.62 100 PHE A C 1
ATOM 739 O O . PHE A 1 100 ? -8.789 -7.242 -3.602 1 96.62 100 PHE A O 1
ATOM 746 N N . GLU A 1 101 ? -7.691 -8.148 -5.277 1 95.31 101 GLU A N 1
ATOM 747 C CA . GLU A 1 101 ? -8.242 -7.141 -6.176 1 95.31 101 GLU A CA 1
ATOM 748 C C . GLU A 1 101 ? -9.766 -7.242 -6.25 1 95.31 101 GLU A C 1
ATOM 750 O O . GLU A 1 101 ? -10.453 -6.227 -6.367 1 95.31 101 GLU A O 1
ATOM 755 N N . GLN A 1 102 ? -10.305 -8.383 -6.074 1 90.25 102 GLN A N 1
ATOM 756 C CA . GLN A 1 102 ? -11.742 -8.609 -6.16 1 90.25 102 GLN A CA 1
ATOM 757 C C . GLN A 1 102 ? -12.43 -8.312 -4.828 1 90.25 102 GLN A C 1
ATOM 759 O O . GLN A 1 102 ? -13.609 -7.977 -4.793 1 90.25 102 GLN A O 1
ATOM 764 N N . ASP A 1 103 ? -11.734 -8.578 -3.734 1 73.56 103 ASP A N 1
ATOM 765 C CA . ASP A 1 103 ? -12.32 -8.43 -2.406 1 73.56 1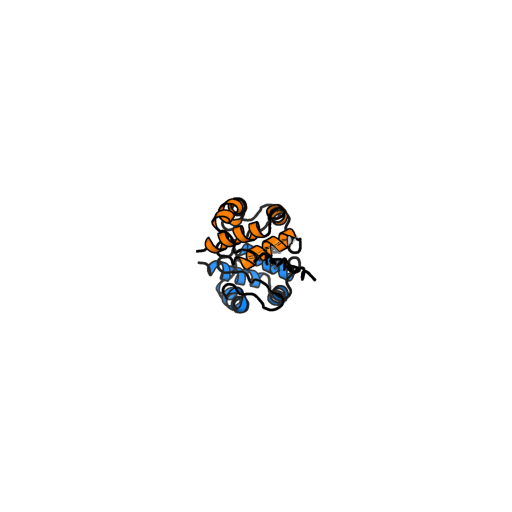03 ASP A CA 1
ATOM 766 C C . ASP A 1 103 ? -12.812 -6.996 -2.184 1 73.56 103 ASP A C 1
ATOM 768 O O . ASP A 1 103 ? -13.703 -6.762 -1.362 1 73.56 103 ASP A O 1
ATOM 772 N N . GLY A 1 104 ? -12.453 -6.062 -2.861 1 59.19 104 GLY A N 1
ATOM 773 C CA . GLY A 1 104 ? -13.008 -4.723 -2.756 1 59.19 104 GLY A CA 1
ATOM 774 C C . GLY A 1 104 ? -14.227 -4.508 -3.637 1 59.19 104 GLY A C 1
ATOM 775 O O . GLY A 1 104 ? -14.812 -3.422 -3.648 1 59.19 104 GLY A O 1
ATOM 776 N N . LYS A 1 105 ? -14.484 -5.59 -4.305 1 52.12 105 LYS A N 1
ATOM 777 C CA . LYS A 1 105 ? -15.648 -5.52 -5.188 1 52.12 105 LYS A CA 1
ATOM 778 C C . LYS A 1 105 ? -16.828 -6.27 -4.59 1 52.12 105 LYS A C 1
ATOM 780 O O . LYS A 1 105 ? -16.656 -7.188 -3.785 1 52.12 105 LYS A O 1
ATOM 785 N N . MET B 1 1 ? 11.172 42.844 60.438 1 45.72 1 MET B N 1
ATOM 786 C CA . MET B 1 1 ? 11.68 42 59.375 1 45.72 1 MET B CA 1
ATOM 787 C C . MET B 1 1 ? 10.578 41.656 58.375 1 45.72 1 MET B C 1
ATOM 789 O O . MET B 1 1 ? 9.531 41.125 58.75 1 45.72 1 MET B O 1
ATOM 793 N N . LYS B 1 2 ? 10.352 42.594 57.375 1 59.22 2 LYS B N 1
ATOM 794 C CA . LYS B 1 2 ? 9.398 42.469 56.281 1 59.22 2 LYS B CA 1
ATOM 795 C C . LYS B 1 2 ? 9.594 41.156 55.531 1 59.22 2 LYS B C 1
ATOM 797 O O . LYS B 1 2 ? 10.695 40.844 55.062 1 59.22 2 LYS B O 1
ATOM 802 N N . ARG B 1 3 ? 8.953 40.062 55.906 1 58.94 3 ARG B N 1
ATOM 803 C CA . ARG B 1 3 ? 8.938 38.781 55.188 1 58.94 3 ARG B CA 1
ATOM 804 C C . ARG B 1 3 ? 8.641 39 53.719 1 58.94 3 ARG B C 1
ATOM 806 O O . ARG B 1 3 ? 7.605 39.562 53.375 1 58.94 3 ARG B O 1
ATOM 813 N N . LEU B 1 4 ? 9.672 39.25 52.906 1 55.5 4 LEU B N 1
ATOM 814 C CA . LEU B 1 4 ? 9.586 39.219 51.438 1 55.5 4 LEU B CA 1
ATOM 815 C C . LEU B 1 4 ? 8.93 37.906 50.969 1 55.5 4 LEU B C 1
ATOM 817 O O . LEU B 1 4 ? 9.414 36.812 51.281 1 55.5 4 LEU B O 1
ATOM 821 N N . LEU B 1 5 ? 7.648 37.844 50.844 1 56.53 5 LEU B N 1
ATOM 822 C CA . LEU B 1 5 ? 6.949 36.719 50.188 1 56.53 5 LEU B CA 1
ATOM 823 C C . LEU B 1 5 ? 7.477 36.5 48.781 1 56.53 5 LEU B C 1
ATOM 825 O O . LEU B 1 5 ? 7.395 37.375 47.938 1 56.53 5 LEU B O 1
ATOM 829 N N . VAL B 1 6 ? 8.57 35.75 48.562 1 56.16 6 VAL B N 1
ATOM 830 C CA . VAL B 1 6 ? 9.062 35.281 47.25 1 56.16 6 VAL B CA 1
ATOM 831 C C . VAL B 1 6 ? 7.945 34.531 46.531 1 56.16 6 VAL B C 1
ATOM 833 O O . VAL B 1 6 ? 7.414 33.531 47.031 1 56.16 6 VAL B O 1
ATOM 836 N N . SER B 1 7 ? 7.137 35.219 45.75 1 57.12 7 SER B N 1
ATOM 837 C CA . SER B 1 7 ? 6.199 34.562 44.844 1 57.12 7 SER B CA 1
ATOM 838 C C . SER B 1 7 ? 6.918 33.594 43.906 1 57.12 7 SER B C 1
ATOM 840 O O . SER B 1 7 ? 7.773 34 43.125 1 57.12 7 SER B O 1
ATOM 842 N N . LEU B 1 8 ? 7.098 32.406 44.312 1 54.44 8 LEU B N 1
ATOM 843 C CA . LEU B 1 8 ? 7.555 31.328 43.406 1 54.44 8 LEU B CA 1
ATOM 844 C C . LEU B 1 8 ? 6.688 31.266 42.156 1 54.44 8 LEU B C 1
ATOM 846 O O . LEU B 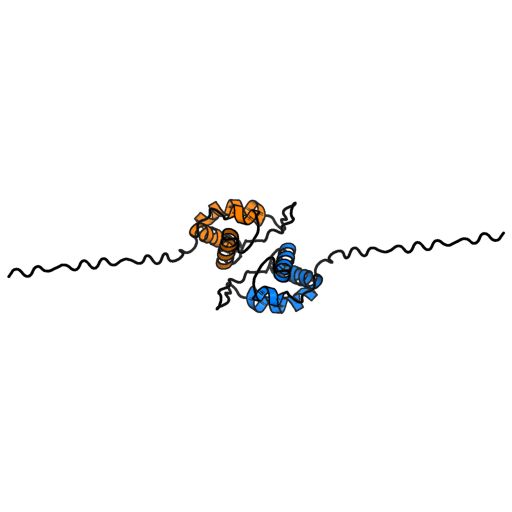1 8 ? 5.508 30.906 42.219 1 54.44 8 LEU B O 1
ATOM 850 N N . LEU B 1 9 ? 6.934 32.094 41.188 1 52.44 9 LEU B N 1
ATOM 851 C CA . LEU B 1 9 ? 6.336 31.953 39.875 1 52.44 9 LEU B CA 1
ATOM 852 C C . LEU B 1 9 ? 6.664 30.594 39.281 1 52.44 9 LEU B C 1
ATOM 854 O O . LEU B 1 9 ? 7.824 30.297 38.969 1 52.44 9 LEU B O 1
ATOM 858 N N . VAL B 1 10 ? 5.93 29.531 39.656 1 52.03 10 VAL B N 1
ATOM 859 C CA . VAL B 1 10 ? 6 28.234 38.969 1 52.03 10 VAL B CA 1
ATOM 860 C C . VAL B 1 10 ? 5.727 28.422 37.469 1 52.03 10 VAL B C 1
ATOM 862 O O . VAL B 1 10 ? 4.609 28.75 37.062 1 52.03 10 VAL B O 1
ATOM 865 N N . LEU B 1 11 ? 6.711 28.797 36.688 1 50.84 11 LEU B N 1
ATOM 866 C CA . LEU B 1 11 ? 6.633 28.719 35.219 1 50.84 11 LEU B CA 1
ATOM 867 C C . LEU B 1 11 ? 6.25 27.328 34.781 1 50.84 11 LEU B C 1
ATOM 869 O O . LEU B 1 11 ? 7.051 26.391 34.875 1 50.84 11 LEU B O 1
ATOM 873 N N . GLY B 1 12 ? 5 26.891 34.906 1 48.16 12 GLY B N 1
ATOM 874 C CA . GLY B 1 12 ? 4.523 25.656 34.312 1 48.16 12 GLY B CA 1
ATOM 875 C C . GLY B 1 12 ? 4.895 25.531 32.844 1 48.16 12 GLY B C 1
ATOM 876 O O . GLY B 1 12 ? 4.453 26.328 32 1 48.16 12 GLY B O 1
ATOM 877 N N . MET B 1 13 ? 6.012 25.078 32.531 1 48.09 13 MET B N 1
ATOM 878 C CA . MET B 1 13 ? 6.312 24.688 31.141 1 48.09 13 MET B CA 1
ATOM 879 C C . MET B 1 13 ? 5.223 23.781 30.594 1 48.09 13 MET B C 1
ATOM 881 O O . MET B 1 13 ? 5.027 22.672 31.078 1 48.09 13 MET B O 1
ATOM 885 N N . ALA B 1 14 ? 4.125 24.297 30.094 1 47.28 14 ALA B N 1
ATOM 886 C CA . ALA B 1 14 ? 3.162 23.516 29.328 1 47.28 14 ALA B CA 1
ATOM 887 C C . ALA B 1 14 ? 3.867 22.656 28.266 1 47.28 14 ALA B C 1
ATOM 889 O O . ALA B 1 14 ? 4.469 23.188 27.328 1 47.28 14 ALA B O 1
ATOM 890 N N . PHE B 1 15 ? 4.367 21.562 28.656 1 47.47 15 PHE B N 1
ATOM 891 C CA . PHE B 1 15 ? 4.742 20.594 27.625 1 47.47 15 PHE B CA 1
ATOM 892 C C . PHE B 1 15 ? 3.65 20.469 26.578 1 47.47 15 PHE B C 1
ATOM 894 O O . PHE B 1 15 ? 2.582 19.906 26.844 1 47.47 15 PHE B O 1
ATOM 901 N N . SER B 1 16 ? 3.514 21.391 25.688 1 44.19 16 SER B N 1
ATOM 902 C CA . SER B 1 16 ? 2.686 21.125 24.516 1 44.19 16 SER B CA 1
ATOM 903 C C . SER B 1 16 ? 2.967 19.75 23.938 1 44.19 16 SER B C 1
ATOM 905 O O . SER B 1 16 ? 4.012 19.531 23.328 1 44.19 16 SER B O 1
ATOM 907 N N . VAL B 1 17 ? 2.635 18.719 24.672 1 43.88 17 VAL B N 1
ATOM 908 C CA . VAL B 1 17 ? 2.641 17.453 23.938 1 43.88 17 VAL B CA 1
ATOM 909 C C . VAL B 1 17 ? 2.061 17.656 22.547 1 43.88 17 VAL B C 1
ATOM 911 O O . VAL B 1 17 ? 0.944 18.156 22.391 1 43.88 17 VAL B O 1
ATOM 914 N N . THR B 1 18 ? 2.793 18.219 21.594 1 45.38 18 THR B N 1
ATOM 915 C CA . THR B 1 18 ? 2.348 18.203 20.203 1 45.38 18 THR B CA 1
ATOM 916 C C . THR B 1 18 ? 1.589 16.906 19.906 1 45.38 18 THR B C 1
ATOM 918 O O . THR B 1 18 ? 2.18 15.828 19.859 1 45.38 18 THR B O 1
ATOM 921 N N . ALA B 1 19 ? 0.581 16.562 20.625 1 46.38 19 ALA B N 1
ATOM 922 C CA . ALA B 1 19 ? -0.314 15.5 20.188 1 46.38 19 ALA B CA 1
ATOM 923 C C . ALA B 1 19 ? -0.407 15.469 18.656 1 46.38 19 ALA B C 1
ATOM 925 O O . ALA B 1 19 ? -0.614 16.5 18.016 1 46.38 19 ALA B O 1
ATOM 926 N N . ASN B 1 20 ? 0.441 14.688 17.984 1 52.75 20 ASN B N 1
ATOM 927 C CA . ASN B 1 20 ? 0.151 14.523 16.562 1 52.75 20 ASN B CA 1
ATOM 928 C C . ASN B 1 20 ? -1.332 14.727 16.266 1 52.75 20 ASN B C 1
ATOM 930 O O . ASN B 1 20 ? -2.18 14 16.781 1 52.75 20 ASN B O 1
ATOM 934 N N . ALA B 1 21 ? -1.784 15.992 16.156 1 64.06 21 ALA B N 1
ATOM 935 C CA . ALA B 1 21 ? -3.156 16.422 15.898 1 64.06 21 ALA B CA 1
ATOM 936 C C . ALA B 1 21 ? -3.82 15.555 14.836 1 64.06 21 ALA B C 1
ATOM 938 O O . ALA B 1 21 ? -3.152 15.062 13.922 1 64.06 21 ALA B O 1
ATOM 939 N N . ALA B 1 22 ? -4.945 15.023 15.125 1 82.06 22 ALA B N 1
ATOM 940 C CA . ALA B 1 22 ? -5.781 14.32 14.156 1 82.06 22 ALA B CA 1
ATOM 941 C C . ALA B 1 22 ? -5.801 15.047 12.812 1 82.06 22 ALA B C 1
ATOM 943 O O . ALA B 1 22 ? -5.699 16.281 12.766 1 82.06 22 ALA B O 1
ATOM 944 N N . GLY B 1 23 ? -5.676 14.375 11.773 1 92.25 23 GLY B N 1
ATOM 945 C CA . GLY B 1 23 ? -5.703 14.953 10.438 1 92.25 23 GLY B CA 1
ATOM 946 C C . GLY B 1 23 ? -6.949 15.773 10.172 1 92.25 23 GLY B C 1
ATOM 947 O O . GLY B 1 23 ? -8.039 15.414 10.609 1 92.25 23 GLY B O 1
ATOM 948 N N . ASP B 1 24 ? -6.766 16.891 9.531 1 95.19 24 ASP B N 1
ATOM 949 C CA . ASP B 1 24 ? -7.844 17.734 9.039 1 95.19 24 ASP B CA 1
ATOM 950 C C . ASP B 1 24 ? -8.219 17.375 7.602 1 95.19 24 ASP B C 1
ATOM 952 O O . ASP B 1 24 ? -7.492 17.703 6.664 1 95.19 24 ASP B O 1
ATOM 956 N N . VAL B 1 25 ? -9.391 16.844 7.395 1 95.12 25 VAL B N 1
ATOM 957 C CA . VAL B 1 25 ? -9.82 16.328 6.102 1 95.12 25 VAL B CA 1
ATOM 958 C C . VAL B 1 25 ? -9.906 17.469 5.09 1 95.12 25 VAL B C 1
ATOM 960 O O . VAL B 1 25 ? -9.5 17.312 3.936 1 95.12 25 VAL B O 1
ATOM 963 N N . ALA B 1 26 ? -10.43 18.578 5.516 1 94.62 26 ALA B N 1
ATOM 964 C CA . ALA B 1 26 ? -10.57 19.719 4.609 1 94.62 26 ALA B CA 1
ATOM 965 C C . ALA B 1 26 ? -9.203 20.188 4.113 1 94.62 26 ALA B C 1
ATOM 967 O O . ALA B 1 26 ? -9.023 20.438 2.918 1 94.62 26 ALA B O 1
ATOM 968 N N . ALA B 1 27 ? -8.258 20.297 4.938 1 94.94 27 ALA B N 1
ATOM 969 C CA . ALA B 1 27 ? -6.895 20.672 4.562 1 94.94 27 ALA B CA 1
ATOM 970 C C . ALA B 1 27 ? -6.266 19.609 3.664 1 94.94 27 ALA B C 1
ATOM 972 O O . ALA B 1 27 ? -5.547 19.938 2.719 1 94.94 27 ALA B O 1
ATOM 973 N N . GLY B 1 28 ? -6.523 18.391 4.008 1 95.69 28 GLY B N 1
ATOM 974 C CA . GLY B 1 28 ? -6 17.281 3.227 1 95.69 28 GLY B CA 1
ATOM 975 C C . GLY B 1 28 ? -6.539 17.25 1.809 1 95.69 28 GLY B C 1
ATOM 976 O O . GLY B 1 28 ? -5.844 16.812 0.889 1 95.69 28 GLY B O 1
ATOM 977 N N . THR B 1 29 ? -7.789 17.625 1.663 1 94 29 THR B N 1
ATOM 978 C CA . THR B 1 29 ? -8.406 17.625 0.34 1 94 29 THR B CA 1
ATOM 979 C C . THR B 1 29 ? -7.641 18.547 -0.603 1 94 29 THR B C 1
ATOM 981 O O . THR B 1 29 ? -7.402 18.203 -1.762 1 94 29 THR B O 1
ATOM 984 N N . ILE B 1 30 ? -7.172 19.609 -0.151 1 93.06 30 ILE B N 1
ATOM 985 C CA . ILE B 1 30 ? -6.457 20.594 -0.962 1 93.06 30 ILE B CA 1
ATOM 986 C C . ILE B 1 30 ? -5.098 20.031 -1.369 1 93.06 30 ILE B C 1
ATOM 988 O O . ILE B 1 30 ? -4.77 19.984 -2.557 1 93.06 30 ILE B O 1
ATOM 992 N N . LYS B 1 31 ? -4.371 19.547 -0.414 1 90.69 31 LYS B N 1
ATOM 993 C CA . LYS B 1 31 ? -3.031 19.016 -0.669 1 90.69 31 LYS B CA 1
ATOM 994 C C . LYS B 1 31 ? -3.092 17.672 -1.373 1 90.69 31 LYS B C 1
ATOM 996 O O . LYS B 1 31 ? -2.17 17.297 -2.105 1 90.69 31 LYS B O 1
ATOM 1001 N N . GLY B 1 32 ? -4.16 16.922 -1.146 1 91.94 32 GLY B N 1
ATOM 1002 C CA . GLY B 1 32 ? -4.352 15.602 -1.701 1 91.94 32 GLY B CA 1
ATOM 1003 C C . GLY B 1 32 ? -4.625 15.609 -3.193 1 91.94 32 GLY B C 1
ATOM 1004 O O . GLY B 1 32 ? -4.449 14.594 -3.869 1 91.94 32 GLY B O 1
ATOM 1005 N N . GLN B 1 33 ? -4.992 16.766 -3.773 1 92.06 33 GLN B N 1
ATOM 1006 C CA . GLN B 1 33 ? -5.328 16.844 -5.191 1 92.06 33 GLN B CA 1
ATOM 1007 C C . GLN B 1 33 ? -4.137 16.469 -6.062 1 92.06 33 GLN B C 1
ATOM 1009 O O . GLN B 1 33 ? -4.305 15.805 -7.094 1 92.06 33 GLN B O 1
ATOM 1014 N N . THR B 1 34 ? -2.918 16.812 -5.688 1 93 34 THR B N 1
ATOM 1015 C CA . THR B 1 34 ? -1.711 16.484 -6.438 1 93 34 THR B CA 1
ATOM 1016 C C . THR B 1 34 ? -1.513 14.977 -6.504 1 93 34 THR B C 1
ATOM 1018 O O . THR B 1 34 ? -0.971 14.461 -7.484 1 93 34 THR B O 1
ATOM 1021 N N . CYS B 1 35 ? -1.953 14.289 -5.508 1 96.62 35 CYS B N 1
ATOM 1022 C CA . CYS B 1 35 ? -1.774 12.844 -5.418 1 96.62 35 CYS B CA 1
ATOM 1023 C C . CYS B 1 35 ? -2.717 12.117 -6.371 1 96.62 35 CYS B C 1
ATOM 1025 O O . CYS B 1 35 ? -2.4 11.031 -6.855 1 96.62 35 CYS B O 1
ATOM 1027 N N . LEU B 1 36 ? -3.842 12.742 -6.742 1 94.38 36 LEU B N 1
ATOM 1028 C CA . LEU B 1 36 ? -4.91 12.094 -7.488 1 94.38 36 LEU B CA 1
ATOM 1029 C C . LEU B 1 36 ? -4.539 11.961 -8.961 1 94.38 36 LEU B C 1
ATOM 1031 O O . LEU B 1 36 ? -5.148 11.18 -9.695 1 94.38 36 LEU B O 1
ATOM 1035 N N . GLY B 1 37 ? -3.613 12.703 -9.344 1 91.38 37 GLY B N 1
ATOM 1036 C CA . GLY B 1 37 ? -3.176 12.586 -10.727 1 91.38 37 GLY B CA 1
ATOM 1037 C C . GLY B 1 37 ? -2.672 11.195 -11.07 1 91.38 37 GLY B C 1
ATOM 1038 O O . GLY B 1 37 ? -2.85 10.727 -12.203 1 91.38 37 GLY B O 1
ATOM 1039 N N . CYS B 1 38 ? -2.152 10.531 -10.094 1 93.69 38 CYS B N 1
ATOM 1040 C CA . CYS B 1 38 ? -1.653 9.18 -10.32 1 93.69 38 CYS B CA 1
ATOM 1041 C C . CYS B 1 38 ? -2.471 8.164 -9.539 1 93.69 38 CYS B C 1
ATOM 1043 O O . CYS B 1 38 ? -2.869 7.129 -10.078 1 93.69 38 CYS B O 1
ATOM 1045 N N . HIS B 1 39 ? -2.701 8.422 -8.352 1 95.25 39 HIS B N 1
ATOM 1046 C CA . HIS B 1 39 ? -3.346 7.461 -7.461 1 95.25 39 HIS B CA 1
ATOM 1047 C C . HIS B 1 39 ? -4.852 7.418 -7.691 1 95.25 39 HIS B C 1
ATOM 1049 O O . HIS B 1 39 ? -5.527 6.488 -7.246 1 95.25 39 HIS B O 1
ATOM 1055 N N . GLY B 1 40 ? -5.426 8.43 -8.375 1 91.88 40 GLY B N 1
ATOM 1056 C CA . GLY B 1 40 ? -6.855 8.5 -8.641 1 91.88 40 GLY B CA 1
ATOM 1057 C C . GLY B 1 40 ? -7.254 7.844 -9.945 1 91.88 40 GLY B C 1
ATOM 1058 O O . GLY B 1 40 ? -8.438 7.777 -10.281 1 91.88 40 GLY B O 1
ATOM 1059 N N . VAL B 1 41 ? -6.227 7.316 -10.648 1 90 41 VAL B N 1
ATOM 1060 C CA . VAL B 1 41 ? -6.484 6.688 -11.938 1 90 41 VAL B CA 1
ATOM 1061 C C . VAL B 1 41 ? -6.441 5.168 -11.789 1 90 41 VAL B C 1
ATOM 1063 O O . VAL B 1 41 ? -5.445 4.613 -11.32 1 90 41 VAL B O 1
ATOM 1066 N N . GLU B 1 42 ? -7.531 4.547 -12.148 1 88.81 42 GLU B N 1
ATOM 1067 C CA . GLU B 1 42 ? -7.637 3.098 -12.008 1 88.81 42 GLU B CA 1
ATOM 1068 C C . GLU B 1 42 ? -6.562 2.381 -12.82 1 88.81 42 GLU B C 1
ATOM 1070 O O . GLU B 1 42 ? -6.391 2.65 -14.008 1 88.81 42 GLU B O 1
ATOM 1075 N N . ASN B 1 43 ? -5.801 1.49 -12.047 1 86.94 43 ASN B N 1
ATOM 1076 C CA . ASN B 1 43 ? -4.793 0.618 -12.641 1 86.94 43 ASN B CA 1
ATOM 1077 C C . ASN B 1 43 ? -3.742 1.416 -13.406 1 86.94 43 ASN B C 1
ATOM 1079 O O . ASN B 1 43 ? -3.289 0.993 -14.477 1 86.94 43 ASN B O 1
ATOM 1083 N N . TYR B 1 44 ? -3.455 2.521 -12.844 1 87.88 44 TYR B N 1
ATOM 1084 C CA . TYR B 1 44 ? -2.461 3.377 -13.477 1 87.88 44 TYR B CA 1
ATOM 1085 C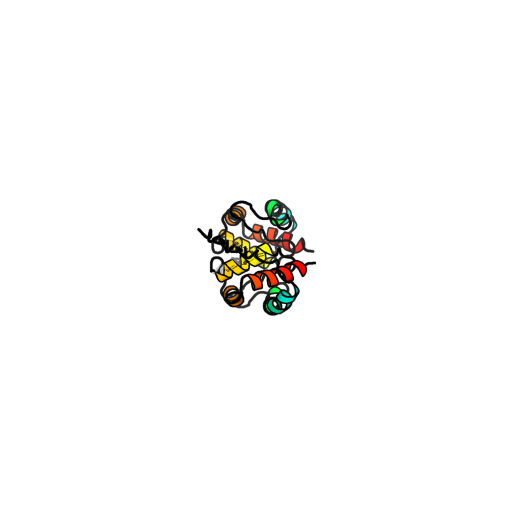 C . TYR B 1 44 ? -1.057 2.818 -13.289 1 87.88 44 TYR B C 1
ATOM 1087 O O . TYR B 1 44 ? -0.708 2.365 -12.195 1 87.88 44 TYR B O 1
ATOM 1095 N N . ASN B 1 45 ? -0.278 2.723 -14.352 1 86.31 45 ASN B N 1
ATOM 1096 C CA . ASN B 1 45 ? 1.152 2.438 -14.344 1 86.31 45 ASN B CA 1
ATOM 1097 C C . ASN B 1 45 ? 1.943 3.518 -15.078 1 86.31 45 ASN B C 1
ATOM 1099 O O . ASN B 1 45 ? 1.524 3.992 -16.141 1 86.31 45 ASN B O 1
ATOM 1103 N N . ASN B 1 46 ? 2.934 3.928 -14.289 1 74.5 46 ASN B N 1
ATOM 1104 C CA . ASN B 1 46 ? 3.801 4.855 -15 1 74.5 46 ASN B CA 1
ATOM 1105 C C . ASN B 1 46 ? 4.621 4.148 -16.078 1 74.5 46 ASN B C 1
ATOM 1107 O O . ASN B 1 46 ? 4.867 2.943 -15.977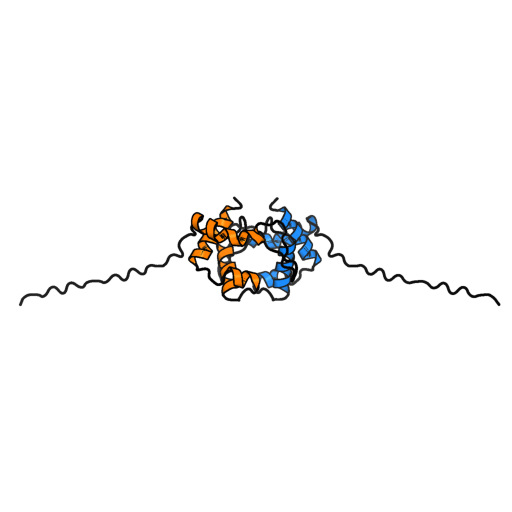 1 74.5 46 ASN B O 1
ATOM 1111 N N . ALA B 1 47 ? 4.781 4.691 -17.281 1 63.72 47 ALA B N 1
ATOM 1112 C CA . ALA B 1 47 ? 5.402 4.07 -18.438 1 63.72 47 ALA B CA 1
ATOM 1113 C C . ALA B 1 47 ? 6.867 3.736 -18.172 1 63.72 47 ALA B C 1
ATOM 1115 O O . ALA B 1 47 ? 7.332 2.639 -18.484 1 63.72 47 ALA B O 1
ATOM 1116 N N . TYR B 1 48 ? 7.797 4.523 -17.797 1 65.25 48 TYR B N 1
ATOM 1117 C CA . TYR B 1 48 ? 9.234 4.293 -17.703 1 65.25 48 TYR B CA 1
ATOM 1118 C C . TYR B 1 48 ? 9.797 4.887 -16.422 1 65.25 48 TYR B C 1
ATOM 1120 O O . TYR B 1 48 ? 9.68 6.09 -16.188 1 65.25 48 TYR B O 1
ATOM 1128 N N . PRO B 1 49 ? 10.32 4.062 -15.641 1 63.34 49 PRO B N 1
ATOM 1129 C CA . PRO B 1 49 ? 10.07 2.645 -15.375 1 63.34 49 PRO B CA 1
ATOM 1130 C C . PRO B 1 49 ? 8.625 2.373 -14.945 1 63.34 49 PRO B C 1
ATOM 1132 O O . PRO B 1 49 ? 7.926 3.289 -14.5 1 63.34 49 PRO B O 1
ATOM 1135 N N . THR B 1 50 ? 8.148 1.184 -15.156 1 72.44 50 THR B N 1
ATOM 1136 C CA . THR B 1 50 ? 6.758 0.847 -14.867 1 72.44 50 THR B CA 1
ATOM 1137 C C . THR B 1 50 ? 6.531 0.72 -13.367 1 72.44 50 THR B C 1
ATOM 1139 O O . THR B 1 50 ? 7.148 -0.117 -12.711 1 72.44 50 THR B O 1
ATOM 1142 N N . TYR B 1 51 ? 5.871 1.753 -12.914 1 81 51 TYR B N 1
ATOM 1143 C CA . TYR B 1 51 ? 5.434 1.653 -11.531 1 81 51 TYR B CA 1
ATOM 1144 C C . TYR B 1 51 ? 3.93 1.434 -11.445 1 81 51 TYR B C 1
ATOM 1146 O O . TYR B 1 51 ? 3.152 2.188 -12.031 1 81 51 TYR B O 1
ATOM 1154 N N . HIS B 1 52 ? 3.531 0.382 -10.836 1 91 52 HIS B N 1
ATOM 1155 C CA . HIS B 1 52 ? 2.121 0.209 -10.5 1 91 52 HIS B CA 1
ATOM 1156 C C . HIS B 1 52 ? 1.721 1.093 -9.328 1 91 52 HIS B C 1
ATOM 1158 O O . HIS B 1 52 ? 2.195 0.896 -8.203 1 91 52 HIS B O 1
ATOM 1164 N N . VAL B 1 53 ? 0.858 2.027 -9.695 1 95.31 53 VAL B N 1
ATOM 1165 C CA . VAL B 1 53 ? 0.452 3.008 -8.688 1 95.31 53 VAL B CA 1
ATOM 1166 C C . VAL B 1 53 ? -0.695 2.445 -7.855 1 95.31 53 VAL B C 1
ATOM 1168 O O . VAL B 1 53 ? -1.706 1.996 -8.398 1 95.31 53 VAL B O 1
ATOM 1171 N N . PRO B 1 54 ? -0.504 2.453 -6.488 1 96.31 54 PRO B N 1
ATOM 1172 C CA . PRO B 1 54 ? -1.546 1.862 -5.648 1 96.31 54 PRO B CA 1
ATOM 1173 C C . PRO B 1 54 ? -2.771 2.762 -5.504 1 96.31 54 PRO B C 1
ATOM 1175 O O . PRO B 1 54 ? -2.662 3.984 -5.637 1 96.31 54 PRO B O 1
ATOM 1178 N N . ARG B 1 55 ? -3.887 2.127 -5.223 1 95.12 55 ARG B N 1
ATOM 1179 C CA . ARG B 1 55 ? -5.078 2.818 -4.738 1 95.12 55 ARG B CA 1
ATOM 1180 C C . ARG B 1 55 ? -4.879 3.311 -3.307 1 95.12 55 ARG B C 1
ATOM 1182 O O . ARG B 1 55 ? -4.391 2.57 -2.453 1 95.12 55 ARG B O 1
ATOM 1189 N N . LEU B 1 56 ? -5.348 4.559 -3.076 1 96.75 56 LEU B N 1
ATOM 1190 C CA . LEU B 1 56 ? -5.172 5.09 -1.729 1 96.75 56 LEU B CA 1
ATOM 1191 C C . LEU B 1 56 ? -6.508 5.191 -1.006 1 96.75 56 LEU B C 1
ATOM 1193 O O . LEU B 1 56 ? -6.555 5.227 0.226 1 96.75 56 LEU B O 1
ATOM 1197 N N . GLY B 1 57 ? -7.57 5.359 -1.862 1 93.94 57 GLY B N 1
ATOM 1198 C CA . GLY B 1 57 ? -8.867 5.551 -1.242 1 93.94 57 GLY B CA 1
ATOM 1199 C C . GLY B 1 57 ? -9.25 4.43 -0.297 1 93.94 57 GLY B C 1
ATOM 1200 O O . GLY B 1 57 ? -9.211 3.256 -0.67 1 93.94 57 GLY B O 1
ATOM 1201 N N . GLY B 1 58 ? -9.617 4.809 0.986 1 93.44 58 GLY B N 1
ATOM 1202 C CA . GLY B 1 58 ? -10.07 3.834 1.97 1 93.44 58 GLY B CA 1
ATOM 1203 C C . GLY B 1 58 ? -8.93 3.203 2.75 1 93.44 58 GLY B C 1
ATOM 1204 O O . GLY B 1 58 ? -9.164 2.383 3.639 1 93.44 58 GLY B O 1
ATOM 1205 N N . GLN B 1 59 ? -7.797 3.551 2.488 1 95.75 59 GLN B N 1
ATOM 1206 C CA . GLN B 1 59 ? -6.641 3.025 3.209 1 95.75 59 GLN B CA 1
ATOM 1207 C C . GLN B 1 59 ? -6.574 3.588 4.625 1 95.75 59 GLN B C 1
ATOM 1209 O O . GLN B 1 59 ? -7.156 4.637 4.91 1 95.75 59 GLN B O 1
ATOM 1214 N N . HIS B 1 60 ? -5.926 2.898 5.426 1 95.12 60 HIS B N 1
ATOM 1215 C CA . HIS B 1 60 ? -5.758 3.35 6.805 1 95.12 60 HIS B CA 1
ATOM 1216 C C . HIS B 1 60 ? -4.859 4.578 6.875 1 95.12 60 HIS B C 1
ATOM 1218 O O . HIS B 1 60 ? -3.773 4.594 6.289 1 95.12 60 HIS B O 1
ATOM 1224 N N . ALA B 1 61 ? -5.297 5.555 7.645 1 94.94 61 ALA B N 1
ATOM 1225 C CA . ALA B 1 61 ? -4.527 6.789 7.777 1 94.94 61 ALA B CA 1
ATOM 1226 C C . ALA B 1 61 ? -3.139 6.512 8.344 1 94.94 61 ALA B C 1
ATOM 1228 O O . ALA B 1 61 ? -2.145 7.062 7.871 1 94.94 61 ALA B O 1
ATOM 1229 N N . GLY B 1 62 ? -3.096 5.66 9.32 1 93.62 62 GLY B N 1
ATOM 1230 C CA . GLY B 1 62 ? -1.81 5.352 9.922 1 93.62 62 GLY B CA 1
ATOM 1231 C C . GLY B 1 62 ? -0.811 4.773 8.938 1 93.62 62 GLY B C 1
ATOM 1232 O O . GLY B 1 62 ? 0.361 5.156 8.938 1 93.62 62 GLY B O 1
ATOM 1233 N N . TYR B 1 63 ? -1.217 3.902 8.102 1 95.31 63 TYR B N 1
ATOM 1234 C CA . TYR B 1 63 ? -0.34 3.334 7.086 1 95.31 63 TYR B CA 1
ATOM 1235 C C . TYR B 1 63 ? 0.133 4.41 6.113 1 95.31 63 TYR B C 1
ATOM 1237 O O . TYR B 1 63 ? 1.308 4.441 5.738 1 95.31 63 TYR B O 1
ATOM 1245 N N . LEU B 1 64 ? -0.8 5.219 5.723 1 97 64 LEU B N 1
ATOM 1246 C CA . LEU B 1 64 ? -0.463 6.254 4.75 1 97 64 LEU B CA 1
ATOM 1247 C C . LEU B 1 64 ? 0.585 7.207 5.312 1 97 64 LEU B C 1
ATOM 1249 O O . LEU B 1 64 ? 1.529 7.582 4.613 1 97 64 LEU B O 1
ATOM 1253 N N . VAL B 1 65 ? 0.445 7.59 6.535 1 96.81 65 VAL B N 1
ATOM 1254 C CA . VAL B 1 65 ? 1.426 8.461 7.168 1 96.81 65 VAL B CA 1
ATOM 1255 C C . VAL B 1 65 ? 2.781 7.766 7.227 1 96.81 65 VAL B C 1
ATOM 1257 O O . VAL B 1 65 ? 3.805 8.352 6.867 1 96.81 65 VAL B O 1
ATOM 1260 N N . THR B 1 66 ? 2.762 6.543 7.625 1 95.62 66 THR B N 1
ATOM 1261 C CA . THR B 1 66 ? 4 5.777 7.719 1 95.62 66 THR B CA 1
ATOM 1262 C C . THR B 1 66 ? 4.668 5.66 6.348 1 95.62 66 THR B C 1
ATOM 1264 O O . THR B 1 66 ? 5.883 5.82 6.23 1 95.62 66 THR B O 1
ATOM 1267 N N . ALA B 1 67 ? 3.877 5.379 5.367 1 97.19 67 ALA B N 1
ATOM 1268 C CA . ALA B 1 67 ? 4.422 5.246 4.02 1 97.19 67 ALA B CA 1
ATOM 1269 C C . ALA B 1 67 ? 5.039 6.559 3.547 1 97.19 67 ALA B C 1
ATOM 1271 O O . ALA B 1 67 ? 6.148 6.57 3.008 1 97.19 67 ALA B O 1
ATOM 1272 N N . MET B 1 68 ? 4.383 7.676 3.736 1 98 68 MET B N 1
ATOM 1273 C CA . MET B 1 68 ? 4.898 8.977 3.307 1 98 68 MET B CA 1
ATOM 1274 C C . MET B 1 68 ? 6.184 9.32 4.051 1 98 68 MET B C 1
ATOM 1276 O O . MET B 1 68 ? 7.133 9.828 3.453 1 98 68 MET B O 1
ATOM 1280 N N . LYS B 1 69 ? 6.25 9.016 5.285 1 97.75 69 LYS B N 1
ATOM 1281 C CA . LYS B 1 69 ? 7.465 9.258 6.059 1 97.75 69 LYS B CA 1
ATOM 1282 C C . LYS B 1 69 ? 8.625 8.406 5.551 1 97.75 69 LYS B C 1
ATOM 1284 O O . LYS B 1 69 ? 9.758 8.867 5.477 1 97.75 69 LYS B O 1
ATOM 1289 N N . ALA B 1 70 ? 8.328 7.199 5.238 1 97.12 70 ALA B N 1
ATOM 1290 C CA . ALA B 1 70 ? 9.359 6.293 4.738 1 97.12 70 ALA B CA 1
ATOM 1291 C C . ALA B 1 70 ? 9.914 6.777 3.398 1 97.12 70 ALA B C 1
ATOM 1293 O O . ALA B 1 70 ? 11.117 6.707 3.156 1 97.12 70 ALA B O 1
ATOM 1294 N N . TYR B 1 71 ? 9.031 7.199 2.533 1 97.5 71 TYR B N 1
ATOM 1295 C CA . TYR B 1 71 ? 9.5 7.785 1.283 1 97.5 71 TYR B CA 1
ATOM 1296 C C . TYR B 1 71 ? 10.359 9.016 1.546 1 97.5 71 TYR B C 1
ATOM 1298 O O . TYR B 1 71 ? 11.391 9.219 0.899 1 97.5 71 TYR B O 1
ATOM 1306 N N . LYS B 1 72 ? 9.953 9.836 2.441 1 98.38 72 LYS B N 1
ATOM 1307 C CA . LYS B 1 72 ? 10.656 11.078 2.746 1 98.38 72 LYS B CA 1
ATOM 1308 C C . LYS B 1 72 ? 12.047 10.797 3.32 1 98.38 72 LYS B C 1
ATOM 1310 O O . LYS B 1 72 ? 13.016 11.461 2.955 1 98.38 72 LYS B O 1
ATOM 1315 N N . ASN B 1 73 ? 12.125 9.844 4.152 1 97.56 73 ASN B N 1
ATOM 1316 C CA . ASN B 1 73 ? 13.398 9.609 4.836 1 97.56 73 ASN B CA 1
ATOM 1317 C C . ASN B 1 73 ? 14.25 8.586 4.09 1 97.56 73 ASN B C 1
ATOM 1319 O O . ASN B 1 73 ? 15.375 8.289 4.508 1 97.56 73 ASN B O 1
ATOM 1323 N N . GLY B 1 74 ? 13.695 7.949 3.039 1 96.56 74 GLY B N 1
ATOM 1324 C CA . GLY B 1 74 ? 14.469 7.105 2.145 1 96.56 74 GLY B CA 1
ATOM 1325 C C . GLY B 1 74 ? 14.477 5.645 2.551 1 96.56 74 GLY B C 1
ATOM 1326 O O . GLY B 1 74 ? 15.102 4.812 1.893 1 96.56 74 GLY B O 1
ATOM 1327 N N . THR B 1 75 ? 13.719 5.254 3.57 1 95.75 75 THR B N 1
ATOM 1328 C CA . THR B 1 75 ? 13.664 3.852 3.973 1 95.75 75 THR B CA 1
ATOM 1329 C C . THR B 1 75 ? 12.781 3.047 3.02 1 95.75 75 THR B C 1
ATOM 1331 O O . THR B 1 75 ? 12.875 1.819 2.969 1 95.75 75 THR B O 1
ATOM 1334 N N . ARG B 1 76 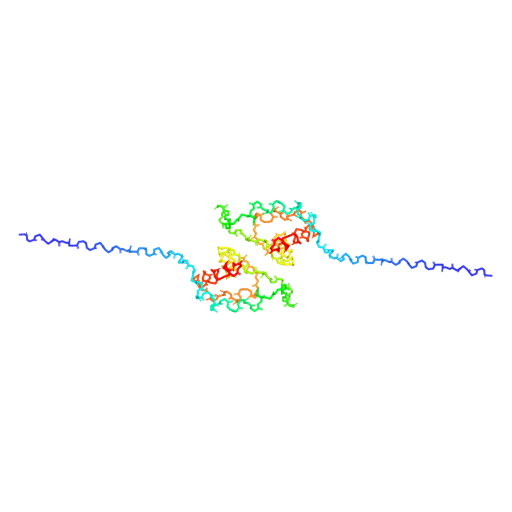? 11.922 3.705 2.396 1 95.31 76 ARG B N 1
ATOM 1335 C CA . ARG B 1 76 ? 11.266 3.182 1.206 1 95.31 76 ARG B CA 1
ATOM 1336 C C . ARG B 1 76 ? 11.609 4.012 -0.025 1 95.31 76 ARG B C 1
ATOM 1338 O O . ARG B 1 76 ? 11.352 5.215 -0.064 1 95.31 76 ARG B O 1
ATOM 1345 N N . THR B 1 77 ? 12.109 3.318 -0.981 1 94.12 77 THR B N 1
ATOM 1346 C CA . THR B 1 77 ? 12.711 4.086 -2.064 1 94.12 77 THR B CA 1
ATOM 1347 C C . THR B 1 77 ? 11.82 4.07 -3.303 1 94.12 77 THR B C 1
ATOM 1349 O O . THR B 1 77 ? 11.375 3.01 -3.74 1 94.12 77 THR B O 1
ATOM 1352 N N . HIS B 1 78 ? 11.578 5.219 -3.707 1 93.31 78 HIS B N 1
ATOM 1353 C CA . HIS B 1 78 ? 10.891 5.5 -4.957 1 93.31 78 HIS B CA 1
ATOM 1354 C C . HIS B 1 78 ? 11.047 6.965 -5.355 1 93.31 78 HIS B C 1
ATOM 1356 O O . HIS B 1 78 ? 10.508 7.855 -4.688 1 93.31 78 HIS B O 1
ATOM 1362 N N . ALA B 1 79 ? 11.695 7.223 -6.457 1 92.12 79 ALA B N 1
ATOM 1363 C CA . ALA B 1 79 ? 12.109 8.586 -6.801 1 92.12 79 ALA B CA 1
ATOM 1364 C C . ALA B 1 79 ? 10.898 9.516 -6.883 1 92.12 79 ALA B C 1
ATOM 1366 O O . ALA B 1 79 ? 10.906 10.602 -6.301 1 92.12 79 ALA B O 1
ATOM 1367 N N . THR B 1 80 ? 9.898 9.125 -7.578 1 92.94 80 THR B N 1
ATOM 1368 C CA . THR B 1 80 ? 8.734 9.977 -7.781 1 92.94 80 THR B CA 1
ATOM 1369 C C . THR B 1 80 ? 8.047 10.273 -6.453 1 92.94 80 THR B C 1
ATOM 1371 O O . THR B 1 80 ? 7.691 11.422 -6.172 1 92.94 80 THR B O 1
ATOM 1374 N N . MET B 1 81 ? 7.871 9.242 -5.609 1 96.06 81 MET B N 1
ATOM 1375 C CA . MET B 1 81 ? 7.188 9.469 -4.336 1 96.06 81 MET B CA 1
ATOM 1376 C C . MET B 1 81 ? 8.039 10.32 -3.402 1 96.06 81 MET B C 1
ATOM 1378 O O . MET B 1 81 ? 7.512 11.117 -2.625 1 96.06 81 MET B O 1
ATOM 1382 N N . HIS B 1 82 ? 9.375 10.125 -3.498 1 96.69 82 HIS B N 1
ATOM 1383 C CA . HIS B 1 82 ? 10.234 11.008 -2.711 1 96.69 82 HIS B CA 1
ATOM 1384 C C . HIS B 1 82 ? 9.992 12.469 -3.062 1 96.69 82 HIS B C 1
ATOM 1386 O O . HIS B 1 82 ? 9.828 13.305 -2.172 1 96.69 82 HIS B O 1
ATOM 1392 N N . GLY B 1 83 ? 9.945 12.758 -4.336 1 95.75 83 GLY B N 1
ATOM 1393 C CA . GLY B 1 83 ? 9.703 14.125 -4.777 1 95.75 83 GLY B CA 1
ATOM 1394 C C . GLY B 1 83 ? 8.359 14.672 -4.324 1 95.75 83 GLY B C 1
ATOM 1395 O O . GLY B 1 83 ? 8.25 15.844 -3.971 1 95.75 83 GLY B O 1
ATOM 1396 N N . ASN B 1 84 ? 7.379 13.812 -4.273 1 96.56 84 ASN B N 1
ATOM 1397 C CA . ASN B 1 84 ? 6.02 14.242 -3.949 1 96.56 84 ASN B CA 1
ATOM 1398 C C . ASN B 1 84 ? 5.863 14.531 -2.459 1 96.56 84 ASN B C 1
ATOM 1400 O O . ASN B 1 84 ? 5.008 15.32 -2.062 1 96.56 84 ASN B O 1
ATOM 1404 N N . VAL B 1 85 ? 6.758 13.906 -1.594 1 98.25 85 VAL B N 1
ATOM 1405 C CA . VAL B 1 85 ? 6.477 14.039 -0.167 1 98.25 85 VAL B CA 1
ATOM 1406 C C . VAL B 1 85 ? 7.59 14.844 0.504 1 98.25 85 VAL B C 1
ATOM 1408 O O . VAL B 1 85 ? 7.52 15.133 1.7 1 98.25 85 VAL B O 1
ATOM 1411 N N . ALA B 1 86 ? 8.617 15.281 -0.193 1 97.88 86 ALA B N 1
ATOM 1412 C CA . ALA B 1 86 ? 9.836 15.867 0.356 1 97.88 86 ALA B CA 1
ATOM 1413 C C . ALA B 1 86 ? 9.531 17.094 1.201 1 97.88 86 ALA B C 1
ATOM 1415 O O . ALA B 1 86 ? 10.125 17.297 2.262 1 97.88 86 ALA B O 1
ATOM 1416 N N . ASP B 1 87 ? 8.57 17.875 0.832 1 97.44 87 ASP B N 1
ATOM 1417 C CA . ASP B 1 87 ? 8.336 19.156 1.485 1 97.44 87 ASP B CA 1
ATOM 1418 C C . ASP B 1 87 ? 7.141 19.078 2.434 1 97.44 87 ASP B C 1
ATOM 1420 O O . ASP B 1 87 ? 6.781 20.078 3.068 1 97.44 87 ASP B O 1
ATOM 1424 N N . LEU B 1 88 ? 6.578 18 2.549 1 97.81 88 LEU B N 1
ATOM 1425 C CA . LEU B 1 88 ? 5.402 17.875 3.402 1 97.81 88 LEU B CA 1
ATOM 1426 C C . LEU B 1 88 ? 5.797 17.875 4.875 1 97.81 88 LEU B C 1
ATOM 1428 O O . LEU B 1 88 ? 6.773 17.219 5.258 1 97.81 88 LEU B O 1
ATOM 1432 N N . SER B 1 89 ? 5.051 18.609 5.691 1 97.56 89 SER B N 1
ATOM 1433 C CA . SER B 1 89 ? 5.172 18.484 7.141 1 97.56 89 SER B CA 1
ATOM 1434 C C . SER B 1 89 ? 4.449 17.25 7.66 1 97.56 89 SER B C 1
ATOM 1436 O O . SER B 1 89 ? 3.699 16.609 6.922 1 97.56 89 SER B O 1
ATOM 1438 N N . GLU B 1 90 ? 4.727 16.969 8.875 1 97 90 GLU B N 1
ATOM 1439 C CA . GLU B 1 90 ? 3.998 15.859 9.484 1 97 90 GLU B CA 1
ATOM 1440 C C . GLU B 1 90 ? 2.496 16.141 9.5 1 97 90 GLU B C 1
ATOM 1442 O O . GLU B 1 90 ? 1.691 15.227 9.281 1 97 90 GLU B O 1
ATOM 1447 N N . GLN B 1 91 ? 2.119 17.359 9.82 1 97.31 91 GLN B N 1
ATOM 1448 C CA . GLN B 1 91 ? 0.701 17.703 9.797 1 97.31 91 GLN B CA 1
ATOM 1449 C C . GLN B 1 91 ? 0.118 17.547 8.398 1 97.31 91 GLN B C 1
ATOM 1451 O O . GLN B 1 91 ? -1.015 17.094 8.234 1 97.31 91 GLN B O 1
ATOM 1456 N N . ASP B 1 92 ? 0.874 17.953 7.371 1 97.81 92 ASP B N 1
ATOM 1457 C CA . ASP B 1 92 ? 0.419 17.75 6 1 97.81 92 ASP B CA 1
ATOM 1458 C C . ASP B 1 92 ? 0.125 16.281 5.734 1 97.81 92 ASP B C 1
ATOM 1460 O O . ASP B 1 92 ? -0.898 15.945 5.133 1 97.81 92 ASP B O 1
ATOM 1464 N N . MET B 1 93 ? 0.994 15.469 6.188 1 98.25 93 MET B N 1
ATOM 1465 C CA . MET B 1 93 ? 0.848 14.031 5.969 1 98.25 93 MET B CA 1
ATOM 1466 C C . MET B 1 93 ? -0.386 13.492 6.684 1 98.25 93 MET B C 1
ATOM 1468 O O . MET B 1 93 ? -1.124 12.68 6.133 1 98.25 93 MET B O 1
ATOM 1472 N N . GLN B 1 94 ? -0.594 13.984 7.855 1 97.75 94 GLN B N 1
ATOM 1473 C CA . GLN B 1 94 ? -1.782 13.578 8.602 1 97.75 94 GLN B CA 1
ATOM 1474 C C . GLN B 1 94 ? -3.055 14.047 7.898 1 97.75 94 GLN B C 1
ATOM 1476 O O . GLN B 1 94 ? -4.031 13.297 7.816 1 97.75 94 GLN B O 1
ATOM 1481 N N . ASP B 1 95 ? -3.098 15.203 7.441 1 97.88 95 ASP B N 1
ATOM 1482 C CA . ASP B 1 95 ? -4.258 15.758 6.746 1 97.88 95 ASP B CA 1
ATOM 1483 C C . ASP B 1 95 ? -4.57 14.961 5.48 1 97.88 95 ASP B C 1
ATOM 1485 O O . ASP B 1 95 ? -5.719 14.57 5.254 1 97.88 95 ASP B O 1
ATOM 1489 N N . ILE B 1 96 ? -3.506 14.742 4.676 1 97.62 96 ILE B N 1
ATOM 1490 C CA . ILE B 1 96 ? -3.654 14 3.428 1 97.62 96 ILE B CA 1
ATOM 1491 C C . ILE B 1 96 ? -4.156 12.586 3.727 1 97.62 96 ILE B C 1
ATOM 1493 O O . ILE B 1 96 ? -5.055 12.086 3.051 1 97.62 96 ILE B O 1
ATOM 1497 N N . ALA B 1 97 ? -3.574 11.992 4.75 1 97.38 97 ALA B N 1
ATOM 1498 C CA . ALA B 1 97 ? -3.959 10.641 5.125 1 97.38 97 ALA B CA 1
ATOM 1499 C C . ALA B 1 97 ? -5.422 10.578 5.559 1 97.38 97 ALA B C 1
ATOM 1501 O O . ALA B 1 97 ? -6.148 9.648 5.195 1 97.38 97 ALA B O 1
ATOM 1502 N N . ALA B 1 98 ? -5.883 11.5 6.254 1 96.56 98 ALA B N 1
ATOM 1503 C CA . ALA B 1 98 ? -7.273 11.562 6.695 1 96.56 98 ALA B CA 1
ATOM 1504 C C . ALA B 1 98 ? -8.227 11.664 5.504 1 96.56 98 ALA B C 1
ATOM 1506 O O . ALA B 1 98 ? -9.273 11.023 5.484 1 96.56 98 ALA B O 1
ATOM 1507 N N . TYR B 1 99 ? -7.859 12.43 4.598 1 96.25 99 TYR B N 1
ATOM 1508 C CA . TYR B 1 99 ? -8.664 12.586 3.389 1 96.25 99 TYR B CA 1
ATOM 1509 C C . TYR B 1 99 ? -8.828 11.25 2.676 1 96.25 99 TYR B C 1
ATOM 1511 O O . TYR B 1 99 ? -9.953 10.828 2.393 1 96.25 99 TYR B O 1
ATOM 1519 N N . PHE B 1 100 ? -7.793 10.539 2.453 1 96.5 100 PHE B N 1
ATOM 1520 C CA . PHE B 1 100 ? -7.852 9.297 1.686 1 96.5 100 PHE B CA 1
ATOM 1521 C C . PHE B 1 100 ? -8.539 8.195 2.486 1 96.5 100 PHE B C 1
ATOM 1523 O O . PHE B 1 100 ? -9.203 7.328 1.916 1 96.5 100 PHE B O 1
ATOM 1530 N N . GLU B 1 101 ? -8.359 8.219 3.734 1 95.25 101 GLU B N 1
ATOM 1531 C CA . GLU B 1 101 ? -9.039 7.211 4.543 1 95.25 101 GLU B CA 1
ATOM 1532 C C . GLU B 1 101 ? -10.555 7.316 4.395 1 95.25 101 GLU B C 1
ATOM 1534 O O . GLU B 1 101 ? -11.258 6.305 4.406 1 95.25 101 GLU B O 1
ATOM 1539 N N . GLN B 1 102 ? -11.047 8.453 4.152 1 90.12 102 GLN B N 1
ATOM 1540 C CA . GLN B 1 102 ? -12.477 8.688 4.027 1 90.12 102 GLN B CA 1
ATOM 1541 C C . GLN B 1 102 ? -12.961 8.391 2.609 1 90.12 102 GLN B C 1
ATOM 1543 O O . GLN B 1 102 ? -14.125 8.039 2.406 1 90.12 102 GLN B O 1
ATOM 1548 N N . ASP B 1 103 ? -12.125 8.656 1.614 1 73.5 103 ASP B N 1
ATOM 1549 C CA . ASP B 1 103 ? -12.516 8.5 0.216 1 73.5 103 ASP B CA 1
ATOM 1550 C C . ASP B 1 103 ? -12.961 7.07 -0.076 1 73.5 103 ASP B C 1
ATOM 1552 O O . ASP B 1 103 ? -13.727 6.832 -1.012 1 73.5 103 ASP B O 1
ATOM 1556 N N . GLY B 1 104 ? -12.727 6.121 0.647 1 58.97 104 GLY B N 1
ATOM 1557 C CA . GLY B 1 104 ? -13.266 4.781 0.468 1 58.97 104 GLY B CA 1
ATOM 1558 C C . GLY B 1 104 ? -14.602 4.574 1.156 1 58.97 104 GLY B C 1
ATOM 1559 O O . GLY B 1 104 ? -15.18 3.49 1.086 1 58.97 104 GLY B O 1
ATOM 1560 N N . LYS B 1 105 ? -14.938 5.668 1.783 1 51.44 105 LYS B N 1
ATOM 1561 C CA . LYS B 1 105 ? -16.219 5.613 2.482 1 51.44 105 LYS B CA 1
ATOM 1562 C C . LYS B 1 105 ? -17.297 6.383 1.721 1 51.44 105 LYS B C 1
ATOM 1564 O O . LYS B 1 105 ? -16.984 7.305 0.959 1 51.44 105 LYS B O 1
#

Organism: NCBI:txid1198232

Foldseek 3Di:
DPPPPPPPPPPPPPPPPVPLDAAAQVLLVVLLPVVCVAQVDPQGFDDVPTDGRHHQAQDALVVQLVVLVCLCVVVDDDDVSVVSSVPPDSNNSNNNSVNRNHRND/DPPPPPPPPPPPPPPPPVPLDAAAQVLLVVLLVVVCVAQVDPQGFDVVPTDGRHHQAQDALVVQLVVLVCLCVVVDDDDVSVVSNVPPDSNNSNNNSVN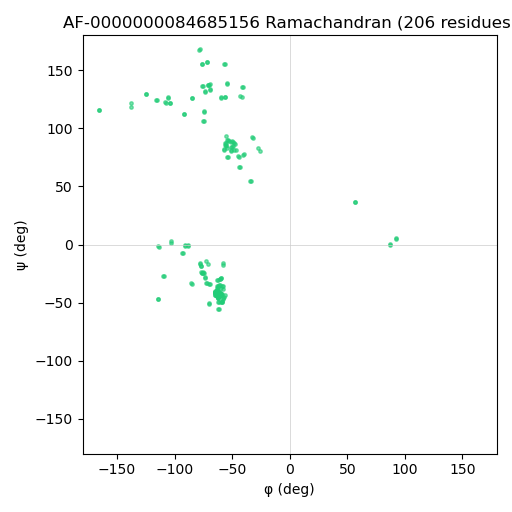RNHRND

Solvent-accessible surface area (backbone atoms only — not comparable to full-atom values): 12014 Å² total; per-residue (Å²): 134,84,80,76,78,78,76,76,77,76,79,73,74,75,74,71,70,75,60,83,65,78,44,43,42,75,63,6,51,65,68,37,53,73,54,39,75,48,40,65,38,86,81,30,57,47,81,82,71,74,40,57,43,54,66,47,62,43,31,44,38,66,27,46,35,51,49,47,50,27,24,50,73,54,74,35,76,46,73,70,57,23,67,74,35,61,83,56,47,71,65,52,37,32,8,31,18,38,30,29,31,47,61,56,99,131,85,78,75,78,76,76,77,76,77,78,74,75,75,73,71,69,75,60,84,66,77,43,44,42,74,64,6,51,64,68,37,52,72,53,38,75,49,39,64,38,85,80,30,58,46,81,83,73,73,40,56,46,53,67,48,62,43,31,45,36,66,28,47,34,52,50,48,50,28,25,49,72,54,74,37,77,45,73,70,58,23,68,73,35,60,82,57,47,73,66,54,38,32,7,32,19,38,29,29,31,46,61,58,101